Protein 1CID (pdb70)

Nearest PDB structures (foldseek):
  1cid-assembly1_A  TM=1.006E+00  e=2.104E-35  Rattus norvegicus
  7t0r-assembly1_A  TM=9.354E-01  e=3.385E-20  Homo sapiens
  7t0r-assembly2_D  TM=9.353E-01  e=7.537E-20  Homo sapiens
  7t0o-assembly1_H  TM=9.324E-01  e=8.386E-20  Homo sapiens
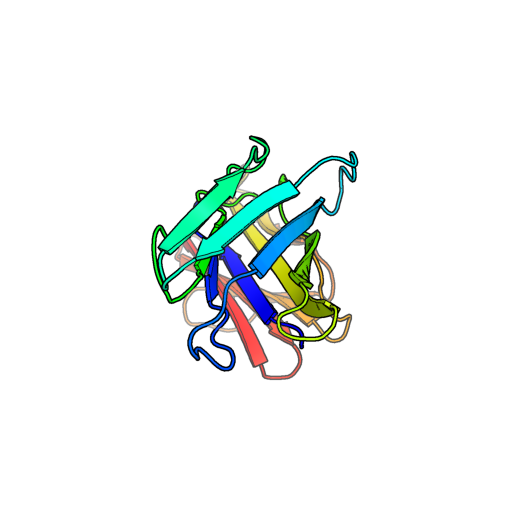  3t0e-assembly1_E  TM=9.156E-01  e=1.398E-16  Homo sapiens

CATH classification: 2.60.40.10 (+1 more: 2.60.40.10)

Secondary structure (DSSP, 8-state):
---EEEEETTS-EEEE-----SS--EEEEEEEEESS---S--EEEEEEETTEEEEES---SS--EE-SBTT-EEEE-S--GGG-EEEEEEEE-SSSEEEEEEEEEEEEEE-SSSSEEEEEEES---SSEEEEEEETTS-EEEEESSSEEEEESPPSSEEEEEEEETTEEEEEEEEE-

GO terms:
  GO:0005102 signaling receptor binding (F, IPI)
  GO:0009897 external side of plasma membrane (C, IDA)
  GO:0009986 cell surface (C, IDA)
  GO:0045471 response to ethanol (P, IEP)
  GO:0010524 positive regulation of calcium ion transport into cytosol (P, IDA)
  GO:1904313 response to methamphetamine hydrochloride (P, IEP)
  GO:1904637 cellular response to ionomycin (P, IEP)
  GO:0032355 response to estradiol (P, IEP)
  GO:0033280 response to vitamin D (P, IEP)
  GO:1990782 protein tyrosine kinase binding (F, IDA)
  GO:0019865 immunoglobulin binding (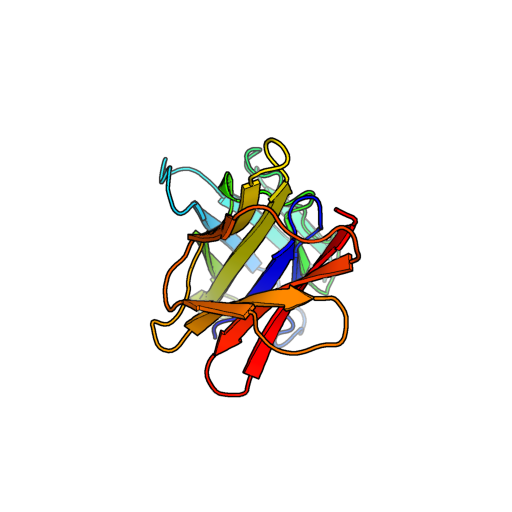F, IDA)
  GO:0042102 positive regulation of T cell proliferation (P, IMP)
  GO:0019901 protein kinase binding (F, IPI)

Organism: Rattus norvegicus (NCBI:txid10116)

InterPro domains:
  IPR000973 T-cell surface antigen CD4 [PR00692] (213-233)
  IPR000973 T-cell surface antigen CD4 [PR00692] (238-255)
  IPR000973 T-cell surface antigen CD4 [PR00692] (272-287)
  IPR000973 T-cell surface antigen CD4 [PR00692] (287-303)
  IPR000973 T-cell surface antigen CD4 [PR00692] (307-322)
  IPR000973 T-cell surface antigen CD4 [PR00692] (356-373)
  IPR003599 Immunoglobulin domain subtype [SM00409] (28-125)
  IPR003599 Immunoglobulin domain subtype [SM00409] (130-205)
  IPR003599 Immunoglobulin domain subtype [SM00409] (211-316)
  IPR007110 Immunoglobulin-like domain [PS50835] (12-121)
  IPR008424 Immunoglobulin C2-set [PF05790] (127-205)
  IPR008424 Immunoglobulin C2-set [PF05790] (316-388)
  IPR013106 Immunoglobulin V-set domain [SM00406] (38-113)
  IPR013151 Immunoglobulin-like beta-sandwich domain [PF00047] (31-122)
  IPR013783 Immunoglobulin-like fold [G3DSA:2.60.40.10] (28-125)
  IPR013783 Immunoglobulin-like fold [G3DSA:2.60.40.10] (126-201)
  IPR013783 Immunoglobulin-like fold [G3DSA:2.60.40.10] (210-315)
  IPR013783 Immunoglobulin-like fold [G3DSA:2.60.40.10] (316-386)
  IPR015274 CD4, extracellular [PF09191] (210-315)
  IPR021963 T cell CD4 receptor C-terminal region [PF12104] (401-448)

Foldseek 3Di:
DEDEFEDEAQAKTKAWDAPDDDQDKKWKKKWAQFPPPRPGDFMWIWIDGRQAIGTDDGDVVQHWDFDRGPPTMIMRGGDDLRRFEKIKIWIDPSDHTDIYIYGYKYKYWDCPDQQKTKIFIHYDDDQLKWKFKAAVPGDTPDTGSDGMDIHGRDDFHKIKMFIARDNRTPDMGIDGD

Structure (mmCIF, N/CA/C/O backbone):
data_1CID
#
_entry.id   1CID
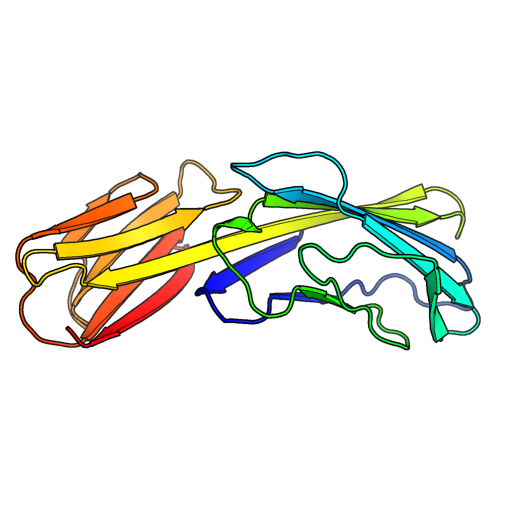#
_cell.length_a   77.800
_cell.length_b   77.800
_cell.length_c   82.500
_cell.angle_alpha   90.00
_cell.angle_beta   90.00
_cell.angle_gamma   120.00
#
_symmetry.space_group_name_H-M   'P 31 2 1'
#
loop_
_entity.id
_entity.type
_entity.pdbx_description
1 polymer 'T CELL SURFACE GLYCOPROTEIN CD4'
2 non-polymer 'SULFATE ION'
3 water water
#
loop_
_atom_site.group_PDB
_atom_site.id
_atom_site.type_symbol
_atom_site.label_atom_id
_atom_site.label_alt_id
_atom_site.label_comp_id
_atom_site.label_asym_id
_atom_site.label_entity_id
_atom_site.label_seq_id
_atom_site.pdbx_PDB_ins_code
_atom_site.Cartn_x
_atom_site.Cartn_y
_atom_site.Cartn_z
_atom_site.occupancy
_atom_site.B_iso_or_equiv
_atom_site.auth_seq_id
_atom_site.auth_comp_id
_atom_site.auth_asym_id
_atom_site.auth_atom_id
_atom_site.pdbx_PDB_model_num
ATOM 1 N N . THR A 1 1 ? -17.108 25.866 23.850 1.00 65.48 1 THR A N 1
ATOM 2 C CA . THR A 1 1 ? -16.775 27.193 23.310 1.00 66.17 1 THR A CA 1
ATOM 3 C C . THR A 1 1 ? -16.102 27.977 24.409 1.00 65.79 1 THR A C 1
ATOM 4 O O . THR A 1 1 ? -14.931 27.736 24.702 1.00 67.56 1 THR A O 1
ATOM 8 N N . SER A 1 2 ? -16.873 28.855 24.984 1.00 62.92 2 SER A N 1
ATOM 9 C CA . SER A 1 2 ? -16.420 29.817 26.019 1.00 57.70 2 SER A CA 1
ATOM 10 C C . SER A 1 2 ? -15.293 29.314 26.966 1.00 55.31 2 SER A C 1
ATOM 11 O O . SER A 1 2 ? -15.134 28.108 27.203 1.00 56.10 2 SER A O 1
ATOM 14 N N . ILE A 1 3 ? -14.564 30.330 27.479 1.00 50.37 3 ILE A N 1
ATOM 15 C CA . ILE A 1 3 ? -13.441 30.197 28.461 1.00 44.56 3 ILE A CA 1
ATOM 16 C C . ILE A 1 3 ? -13.356 31.499 29.319 1.00 41.13 3 ILE A C 1
ATOM 17 O O . ILE A 1 3 ? -13.343 32.624 28.786 1.00 42.54 3 ILE A O 1
ATOM 22 N N . THR A 1 4 ? -13.302 31.393 30.678 1.00 37.13 4 THR A N 1
ATOM 23 C CA . THR A 1 4 ? -13.252 32.648 31.479 1.00 30.50 4 THR A CA 1
ATOM 24 C C . THR A 1 4 ? -12.018 32.598 32.366 1.00 26.93 4 THR A C 1
ATOM 25 O O . THR A 1 4 ? -11.704 31.490 32.732 1.00 28.78 4 THR A O 1
ATOM 29 N N . ALA A 1 5 ? -11.442 33.758 32.477 1.00 23.38 5 ALA A N 1
ATOM 30 C CA . ALA A 1 5 ? -10.210 33.791 33.268 1.00 21.00 5 ALA A CA 1
ATOM 31 C C . ALA A 1 5 ? -10.539 34.938 34.216 1.00 20.52 5 ALA A C 1
ATOM 32 O O . ALA A 1 5 ? -11.022 35.949 33.714 1.00 21.02 5 ALA A O 1
ATOM 34 N N . TYR A 1 6 ? -10.295 34.446 35.455 1.00 21.30 6 TYR A N 1
ATOM 35 C CA . TYR A 1 6 ? -10.551 35.385 36.611 1.00 19.73 6 TYR A CA 1
ATOM 36 C C . TYR A 1 6 ? -9.255 35.870 37.251 1.00 19.93 6 TYR A C 1
ATOM 37 O O . TYR A 1 6 ? -8.507 34.966 37.698 1.00 21.66 6 TYR A O 1
ATOM 46 N N . LYS A 1 7 ? -8.964 37.165 37.253 1.00 18.00 7 LYS A N 1
ATOM 47 C CA . LYS A 1 7 ? -7.685 37.604 37.749 1.00 17.49 7 LYS A CA 1
ATOM 48 C C . LYS A 1 7 ? -7.671 38.874 38.560 1.00 19.59 7 LYS A C 1
ATOM 49 O O . LYS A 1 7 ? -8.522 39.775 38.450 1.00 22.15 7 LYS A O 1
ATOM 55 N N . SER A 1 8 ? -6.635 39.002 39.387 1.00 20.66 8 SER A N 1
ATOM 56 C CA . SER A 1 8 ? -6.480 40.185 40.231 1.00 22.84 8 SER A CA 1
ATOM 57 C C . SER A 1 8 ? -5.475 40.976 39.341 1.00 22.99 8 SER A C 1
ATOM 58 O O . SER A 1 8 ? -4.548 40.529 38.647 1.00 20.86 8 SER A O 1
ATOM 61 N N . GLU A 1 9 ? -5.819 42.230 39.536 1.00 22.46 9 GLU A N 1
ATOM 62 C CA . GLU A 1 9 ? -5.017 43.121 38.769 1.00 23.22 9 GLU A CA 1
ATOM 63 C C . GLU A 1 9 ? -3.569 42.909 38.990 1.00 24.09 9 GLU A C 1
ATOM 64 O O . GLU A 1 9 ? -3.166 42.708 40.129 1.00 27.88 9 GLU A O 1
ATOM 70 N N . GLY A 1 10 ? -2.795 43.065 37.962 1.00 25.32 10 GLY A N 1
ATOM 71 C CA . GLY A 1 10 ? -1.340 42.952 37.969 1.00 22.17 10 GLY A CA 1
ATOM 72 C C . GLY A 1 10 ? -1.049 41.489 37.678 1.00 23.58 10 GLY A C 1
ATOM 73 O O . GLY A 1 10 ? 0.155 41.132 37.529 1.00 26.40 10 GLY A O 1
ATOM 74 N N . GLU A 1 11 ? -2.018 40.605 37.562 1.00 23.88 11 GLU A N 1
ATOM 75 C CA . GLU A 1 11 ? -1.596 39.197 37.258 1.00 26.18 11 GLU A CA 1
ATOM 76 C C . GLU A 1 11 ? -1.631 38.885 35.789 1.00 26.27 11 GLU A C 1
ATOM 77 O O . GLU A 1 11 ? -2.140 39.652 34.980 1.00 29.03 11 GLU A O 1
ATOM 83 N N . SER A 1 12 ? -1.253 37.799 35.201 1.00 26.29 12 SER A N 1
ATOM 84 C CA . SER A 1 12 ? -1.253 37.328 33.851 1.00 27.29 12 SER A CA 1
ATOM 85 C C . SER A 1 12 ? -2.465 36.504 33.555 1.00 27.74 12 SER A C 1
ATOM 86 O O . SER A 1 12 ? -2.659 35.613 34.365 1.00 29.26 12 SER A O 1
ATOM 89 N N . ALA A 1 13 ? -3.265 36.580 32.540 1.00 27.96 13 ALA A N 1
ATOM 90 C CA . ALA A 1 13 ? -4.370 35.719 32.176 1.00 27.52 13 ALA A CA 1
ATOM 91 C C . ALA A 1 13 ? -3.758 34.830 31.110 1.00 28.44 13 ALA A C 1
ATOM 92 O O . ALA A 1 13 ? -3.115 35.383 30.229 1.00 29.04 13 ALA A O 1
ATOM 94 N N . GLU A 1 14 ? -3.877 33.553 31.136 1.00 32.38 14 GLU A N 1
ATOM 95 C CA . GLU A 1 14 ? -3.318 32.788 29.999 1.00 36.68 14 GLU A CA 1
ATOM 96 C C . GLU A 1 14 ? -4.417 31.843 29.517 1.00 35.90 14 GLU A C 1
ATOM 97 O O . GLU A 1 14 ? -4.806 30.983 30.360 1.00 36.94 14 GLU A O 1
ATOM 103 N N . PHE A 1 15 ? -4.827 31.978 28.280 1.00 34.88 15 PHE A N 1
ATOM 104 C CA . PHE A 1 15 ? -5.875 31.054 27.744 1.00 34.39 15 PHE A CA 1
ATOM 105 C C . PHE A 1 15 ? -5.191 29.888 27.055 1.00 35.49 15 PHE A C 1
ATOM 106 O O . PHE A 1 15 ? -4.055 30.148 26.650 1.00 37.27 15 PHE A O 1
ATOM 114 N N . SER A 1 16 ? -5.683 28.685 26.950 1.00 38.58 16 SER A N 1
ATOM 115 C CA . SER A 1 16 ? -4.903 27.625 26.223 1.00 41.86 16 SER A CA 1
ATOM 116 C C . SER A 1 16 ? -5.894 27.028 25.251 1.00 45.27 16 SER A C 1
ATOM 117 O O . SER A 1 16 ? -7.046 26.758 25.709 1.00 47.83 16 SER A O 1
ATOM 120 N N . PHE A 1 17 ? -5.601 26.848 23.976 1.00 48.09 17 PHE A N 1
ATOM 121 C CA . PHE A 1 17 ? -6.618 26.329 22.978 1.00 49.95 17 PHE A CA 1
ATOM 122 C C . PHE A 1 17 ? -5.978 25.085 22.409 1.00 54.82 17 PHE A C 1
ATOM 123 O O . PHE A 1 17 ? -4.974 25.129 21.685 1.00 55.20 17 PHE A O 1
ATOM 131 N N . PRO A 1 18 ? -6.631 24.030 22.830 1.00 59.83 18 PRO A N 1
ATOM 132 C CA . PRO A 1 18 ? -5.996 22.740 22.599 1.00 65.40 18 PRO A CA 1
ATOM 133 C C . PRO A 1 18 ? -6.444 21.725 21.610 1.00 70.32 18 PRO A C 1
ATOM 134 O O . PRO A 1 18 ? -6.033 20.542 21.707 1.00 72.38 18 PRO A O 1
ATOM 138 N N . LEU A 1 19 ? -7.202 22.237 20.700 1.00 73.82 19 LEU A N 1
ATOM 139 C CA . LEU A 1 19 ? -7.903 21.567 19.630 1.00 77.47 19 LEU A CA 1
ATOM 140 C C . LEU A 1 19 ? -7.145 20.971 18.446 1.00 80.88 19 LEU A C 1
ATOM 141 O O . LEU A 1 19 ? -6.275 21.572 17.810 1.00 81.39 19 LEU A O 1
ATOM 146 N N . ASN A 1 20 ? -7.549 19.736 18.191 1.00 84.78 20 ASN A N 1
ATOM 147 C CA . ASN A 1 20 ? -7.296 18.713 17.192 1.00 87.84 20 ASN A CA 1
ATOM 148 C C . ASN A 1 20 ? -5.966 18.784 16.450 1.00 89.29 20 ASN A C 1
ATOM 149 O O . ASN A 1 20 ? -5.927 18.595 15.210 1.00 89.29 20 ASN A O 1
ATOM 154 N N . LEU A 1 21 ? -4.921 19.038 17.233 1.00 90.70 21 LEU A N 1
ATOM 155 C CA . LEU A 1 21 ? -3.560 19.282 16.699 1.00 92.51 21 LEU A CA 1
ATOM 156 C C . LEU A 1 21 ? -2.944 18.197 15.786 1.00 93.10 21 LEU A C 1
ATOM 157 O O . LEU A 1 21 ? -2.073 17.399 16.205 1.00 93.46 21 LEU A O 1
ATOM 162 N N . GLY A 1 22 ? -3.366 18.265 14.509 1.00 92.99 22 GLY A N 1
ATOM 163 C CA . GLY A 1 22 ? -2.913 17.348 13.439 1.00 91.51 22 GLY A CA 1
ATOM 164 C C . GLY A 1 22 ? -1.731 18.060 12.775 1.00 91.28 22 GLY A C 1
ATOM 165 O O . GLY A 1 22 ? -0.945 18.743 13.485 1.00 90.28 22 GLY A O 1
ATOM 166 N N . GLU A 1 23 ? -1.721 17.879 11.460 1.00 91.46 23 GLU A N 1
ATOM 167 C CA . GLU A 1 23 ? -0.564 18.579 10.815 1.00 93.25 23 GLU A CA 1
ATOM 168 C C . GLU A 1 23 ? -0.852 19.998 10.371 1.00 93.16 23 GLU A C 1
ATOM 169 O O . GLU A 1 23 ? -0.013 20.676 9.708 1.00 93.70 23 GLU A O 1
ATOM 175 N N . GLU A 1 24 ? -1.978 20.582 10.764 1.00 92.42 24 GLU A N 1
ATOM 176 C CA . GLU A 1 24 ? -2.476 21.943 10.482 1.00 90.21 24 GLU A CA 1
ATOM 177 C C . GLU A 1 24 ? -1.654 23.253 10.683 1.00 86.66 24 GLU A C 1
ATOM 178 O O . GLU A 1 24 ? -0.877 23.687 11.558 1.00 86.07 24 GLU A O 1
ATOM 184 N N . SER A 1 25 ? -1.908 24.051 9.651 1.00 81.92 25 SER A N 1
ATOM 185 C CA . SER A 1 25 ? -1.646 25.355 9.067 1.00 75.19 25 SER A CA 1
ATOM 186 C C . SER A 1 25 ? -3.039 26.069 9.107 1.00 70.64 25 SER A C 1
ATOM 187 O O . SER A 1 25 ? -4.181 25.615 8.805 1.00 70.37 25 SER A O 1
ATOM 190 N N . LEU A 1 26 ? -2.861 27.264 9.636 1.00 65.21 26 LEU A N 1
ATOM 191 C CA . LEU A 1 26 ? -3.992 28.154 9.844 1.00 59.64 26 LEU A CA 1
ATOM 192 C C . LEU A 1 26 ? -3.362 29.536 9.779 1.00 56.08 26 LEU A C 1
ATOM 193 O O . LEU A 1 26 ? -2.143 29.754 9.797 1.00 58.11 26 LEU A O 1
ATOM 198 N N . GLN A 1 27 ? -4.258 30.430 9.703 1.00 50.36 27 GLN A N 1
ATOM 199 C CA . GLN A 1 27 ? -4.277 31.884 9.723 1.00 46.24 27 GLN A CA 1
ATOM 200 C C . GLN A 1 27 ? -5.247 31.927 10.948 1.00 43.46 27 GLN A C 1
ATOM 201 O O . GLN A 1 27 ? -6.101 31.020 11.053 1.00 45.18 27 GLN A O 1
ATOM 207 N N . GLY A 1 28 ? -5.088 32.830 11.849 1.00 38.58 28 GLY A N 1
ATOM 208 C CA . GLY A 1 28 ? -5.924 32.894 13.050 1.00 36.12 28 GLY A CA 1
ATOM 209 C C . GLY A 1 28 ? -5.926 34.387 13.292 1.00 35.32 28 GLY A C 1
ATOM 210 O O . GLY A 1 28 ? -4.985 35.043 12.854 1.00 35.79 28 GLY A O 1
ATOM 211 N N . GLU A 1 29 ? -6.931 34.846 13.952 1.00 35.44 29 GLU A N 1
ATOM 212 C CA . GLU A 1 29 ? -7.096 36.304 14.202 1.00 35.53 29 GLU A CA 1
ATOM 213 C C . GLU A 1 29 ? -7.748 36.304 15.560 1.00 37.05 29 GLU A C 1
ATOM 214 O O . GLU A 1 29 ? -8.532 35.345 15.788 1.00 37.62 29 GLU A O 1
ATOM 220 N N . LEU A 1 30 ? -7.531 37.197 16.484 1.00 36.75 30 LEU A N 1
ATOM 221 C CA . LEU A 1 30 ? -8.152 37.365 17.774 1.00 35.67 30 LEU A CA 1
ATOM 222 C C . LEU A 1 30 ? -8.431 38.865 17.871 1.00 36.55 30 LEU A C 1
ATOM 223 O O . LEU A 1 30 ? -7.518 39.687 17.737 1.00 37.82 30 LEU A O 1
ATOM 228 N N . ARG A 1 31 ? -9.633 39.251 18.154 1.00 39.29 31 ARG A N 1
ATOM 229 C CA . ARG A 1 31 ? -10.060 40.666 18.307 1.00 42.86 31 ARG A CA 1
ATOM 230 C C . ARG A 1 31 ? -10.723 40.748 19.680 1.00 41.52 31 ARG A C 1
ATOM 231 O O . ARG A 1 31 ? -11.445 39.788 20.026 1.00 40.73 31 ARG A O 1
ATOM 239 N N . TRP A 1 32 ? -10.497 41.791 20.423 1.00 41.62 32 TRP A N 1
ATOM 240 C CA . TRP A 1 32 ? -10.962 42.071 21.779 1.00 42.56 32 TRP A CA 1
ATOM 241 C C . TRP A 1 32 ? -11.862 43.275 22.041 1.00 45.09 32 TRP A C 1
ATOM 242 O O . TRP A 1 32 ? -11.707 44.385 21.488 1.00 44.93 32 TRP A O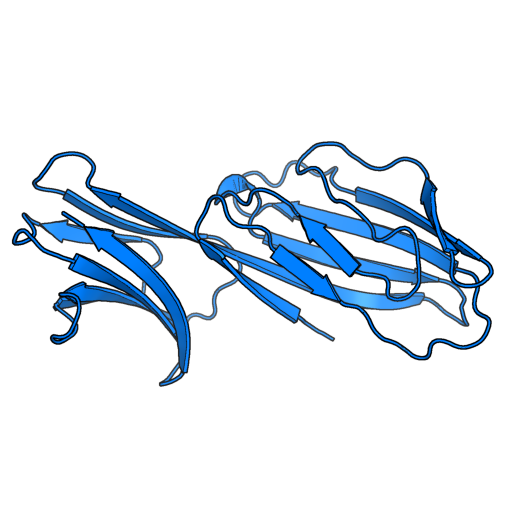 1
ATOM 253 N N . LYS A 1 33 ? -12.858 43.120 22.959 1.00 48.19 33 LYS A N 1
ATOM 254 C CA . LYS A 1 33 ? -13.647 44.349 23.223 1.00 51.28 33 LYS A CA 1
ATOM 255 C C . LYS A 1 33 ? -13.418 44.591 24.714 1.00 52.02 33 LYS A C 1
ATOM 256 O O . LYS A 1 33 ? -13.864 43.766 25.484 1.00 50.89 33 LYS A O 1
ATOM 262 N N . ALA A 1 34 ? -12.724 45.653 25.006 1.00 54.12 34 ALA A N 1
ATOM 263 C CA . ALA A 1 34 ? -12.490 45.953 26.429 1.00 56.60 34 ALA A CA 1
ATOM 264 C C . ALA A 1 34 ? -13.755 46.589 26.975 1.00 59.12 34 ALA A C 1
ATOM 265 O O . ALA A 1 34 ? -14.227 47.626 26.479 1.00 60.26 34 ALA A O 1
ATOM 267 N N . GLU A 1 35 ? -14.367 46.042 28.010 1.00 63.02 35 GLU A N 1
ATOM 268 C CA . GLU A 1 35 ? -15.568 46.506 28.692 1.00 65.27 35 GLU A CA 1
ATOM 269 C C . GLU A 1 35 ? -15.776 48.019 28.818 1.00 66.49 35 GLU A C 1
ATOM 270 O O . GLU A 1 35 ? -16.788 48.391 28.128 1.00 66.10 35 GLU A O 1
ATOM 276 N N . LYS A 1 36 ? -15.061 48.881 29.570 1.00 68.00 36 LYS A N 1
ATOM 277 C CA . LYS A 1 36 ? -15.718 50.210 29.491 1.00 70.77 36 LYS A CA 1
ATOM 278 C C . LYS A 1 36 ? -15.232 51.020 28.316 1.00 73.51 36 LYS A C 1
ATOM 279 O O . LYS A 1 36 ? -16.152 51.793 27.905 1.00 74.96 36 LYS A O 1
ATOM 285 N N . ALA A 1 37 ? -13.979 50.846 27.915 1.00 75.46 37 ALA A N 1
ATOM 286 C CA . ALA A 1 37 ? -13.645 51.772 26.751 1.00 78.11 37 ALA A CA 1
ATOM 287 C C . ALA A 1 37 ? -13.525 50.865 25.529 1.00 79.29 37 ALA A C 1
ATOM 288 O O . ALA A 1 37 ? -12.446 50.332 25.240 1.00 79.66 37 ALA A O 1
ATOM 290 N N . PRO A 1 38 ? -14.664 50.734 24.865 1.00 80.81 38 PRO A N 1
ATOM 291 C CA . PRO A 1 38 ? -14.770 49.781 23.744 1.00 82.93 38 PRO A CA 1
ATOM 292 C C . PRO A 1 38 ? -14.298 50.218 22.368 1.00 85.98 38 PRO A C 1
ATOM 293 O O . PRO A 1 38 ? -14.812 49.856 21.262 1.00 87.04 38 PRO A O 1
ATOM 297 N N . SER A 1 39 ? -13.203 50.986 22.465 1.00 87.30 39 SER A N 1
ATOM 298 C CA . SER A 1 39 ? -12.413 51.609 21.368 1.00 87.22 39 SER A CA 1
ATOM 299 C C . SER A 1 39 ? -11.891 50.499 20.443 1.00 86.51 39 SER A C 1
ATOM 300 O O . SER A 1 39 ? -10.804 49.924 20.692 1.00 84.17 39 SER A O 1
ATOM 303 N N . SER A 1 40 ? -12.723 50.136 19.420 1.00 86.41 40 SER A N 1
ATOM 304 C CA . SER A 1 40 ? -12.430 49.027 18.491 1.00 85.04 40 SER A CA 1
ATOM 305 C C . SER A 1 40 ? -11.200 49.372 17.579 1.00 82.18 40 SER A C 1
ATOM 306 O O . SER A 1 40 ? -10.994 50.284 16.779 1.00 81.37 40 SER A O 1
ATOM 309 N N . GLN A 1 41 ? -10.405 48.350 17.922 1.00 78.15 41 GLN A N 1
ATOM 310 C CA . GLN A 1 41 ? -9.126 47.938 17.423 1.00 73.36 41 GLN A CA 1
ATOM 311 C C . GLN A 1 41 ? -8.282 47.124 18.418 1.00 68.32 41 GLN A C 1
ATOM 312 O O . GLN A 1 41 ? -7.341 47.783 18.943 1.00 67.83 41 GLN A O 1
ATOM 318 N N . SER A 1 42 ? -8.530 45.823 18.626 1.00 60.72 42 SER A N 1
ATOM 319 C CA . SER A 1 42 ? -7.552 45.072 19.462 1.00 53.13 42 SER A CA 1
ATOM 320 C C . SER A 1 42 ? -7.375 43.818 18.620 1.00 47.64 42 SER A C 1
ATOM 321 O O . SER A 1 42 ? -8.468 43.411 18.196 1.00 46.60 42 SER A O 1
ATOM 324 N N . TRP A 1 43 ? -6.202 43.331 18.359 1.00 41.01 43 TRP A N 1
ATOM 325 C CA . TRP A 1 43 ? -6.255 42.141 17.532 1.00 36.98 43 TRP A CA 1
ATOM 326 C C . TRP A 1 43 ? -4.824 41.683 17.469 1.00 33.68 43 TRP A C 1
ATOM 327 O O . TRP A 1 43 ? -3.921 42.413 17.769 1.00 31.52 43 TRP A O 1
ATOM 338 N N . ILE A 1 44 ? -4.748 40.515 16.967 1.00 31.64 44 ILE A N 1
ATOM 339 C CA . ILE A 1 44 ? -3.440 39.907 16.788 1.00 31.65 44 ILE A CA 1
ATOM 340 C C . ILE A 1 44 ? -3.685 39.006 15.579 1.00 32.96 44 ILE A C 1
ATOM 341 O O . ILE A 1 44 ? -4.740 38.358 15.663 1.00 33.92 44 ILE A O 1
ATOM 346 N N . THR A 1 45 ? -2.802 39.026 14.570 1.00 33.11 45 THR A N 1
ATOM 347 C CA . THR A 1 45 ? -2.980 38.078 13.442 1.00 32.49 45 THR A CA 1
ATOM 348 C C . THR A 1 45 ? -1.873 37.038 13.592 1.00 31.20 45 THR A C 1
ATOM 349 O O . THR A 1 45 ? -0.776 37.530 13.929 1.00 31.74 45 THR A O 1
ATOM 353 N N . PHE A 1 46 ? -2.070 35.761 13.383 1.00 29.19 46 PHE A N 1
ATOM 354 C CA . PHE A 1 46 ? -0.980 34.792 13.578 1.00 29.44 46 PHE A CA 1
ATOM 355 C C . PHE A 1 46 ? -1.207 33.702 12.556 1.00 32.67 46 PHE A C 1
ATOM 356 O O . PHE A 1 46 ? -2.315 33.743 12.043 1.00 31.95 46 PHE A O 1
ATOM 364 N N . SER A 1 47 ? -0.189 32.896 12.407 1.00 37.63 47 SER A N 1
ATOM 365 C CA . SER A 1 47 ?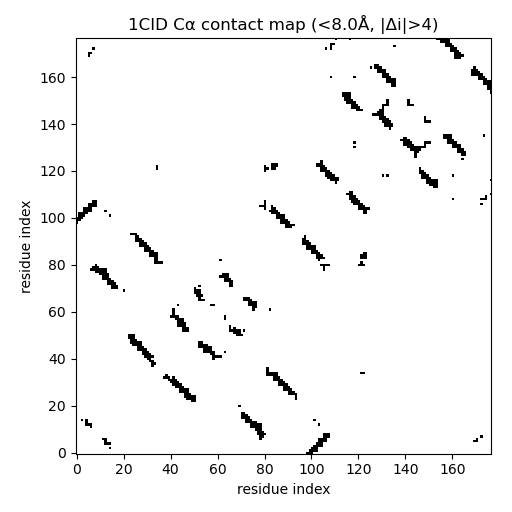 -0.224 31.808 11.391 1.00 41.64 47 SER A CA 1
ATOM 366 C C . SER A 1 47 ? 0.405 30.553 12.006 1.00 42.42 47 SER A C 1
ATOM 367 O O . SER A 1 47 ? 1.297 30.580 12.886 1.00 41.33 47 SER A O 1
ATOM 370 N N . LEU A 1 48 ? -0.122 29.448 11.486 1.00 42.01 48 LEU A N 1
ATOM 371 C CA . LEU A 1 48 ? 0.377 28.194 12.016 1.00 42.39 48 LEU A CA 1
ATOM 372 C C . LEU A 1 48 ? 0.855 27.345 10.864 1.00 44.41 48 LEU A C 1
ATOM 373 O O . LEU A 1 48 ? 0.044 27.163 9.942 1.00 44.01 48 LEU A O 1
ATOM 378 N N . LYS A 1 49 ? 2.060 26.885 11.021 1.00 46.48 49 LYS A N 1
ATOM 379 C CA . LYS A 1 49 ? 2.706 26.023 10.044 1.00 50.33 49 LYS A CA 1
ATOM 380 C C . LYS A 1 49 ? 3.603 25.045 10.770 1.00 52.64 49 LYS A C 1
ATOM 381 O O . LYS A 1 49 ? 4.516 25.509 11.482 1.00 50.54 49 LYS A O 1
ATOM 387 N N . ASN A 1 50 ? 3.335 23.760 10.598 1.00 56.35 50 ASN A N 1
ATOM 388 C CA . ASN A 1 50 ? 4.229 22.797 11.322 1.00 60.57 50 ASN A CA 1
ATOM 389 C C . ASN A 1 50 ? 4.314 23.060 12.813 1.00 59.93 50 ASN A C 1
ATOM 390 O O . ASN A 1 50 ? 5.371 23.056 13.484 1.00 60.02 50 ASN A O 1
ATOM 395 N N . GLN A 1 51 ? 3.209 23.250 13.526 1.00 59.86 51 GLN A N 1
ATOM 396 C CA . GLN A 1 51 ? 3.353 23.472 14.995 1.00 59.45 51 GLN A CA 1
ATOM 397 C C . GLN A 1 51 ? 4.152 24.737 15.370 1.00 56.03 51 GLN A C 1
ATOM 398 O O . GLN A 1 51 ? 4.553 24.787 16.574 1.00 56.34 51 GLN A O 1
ATOM 404 N N . LYS A 1 52 ? 4.419 25.652 14.449 1.00 51.61 52 LYS A N 1
ATOM 405 C CA . LYS A 1 52 ? 5.146 26.806 14.965 1.00 48.87 52 LYS A CA 1
ATOM 406 C C . LYS A 1 52 ? 4.103 27.898 14.724 1.00 47.08 52 LYS A C 1
ATOM 407 O O . LYS A 1 52 ? 3.576 28.060 13.628 1.00 48.30 52 LYS A O 1
ATOM 413 N N . VAL A 1 53 ? 3.800 28.553 15.823 1.00 45.04 53 VAL A N 1
ATOM 414 C CA . VAL A 1 53 ? 2.850 29.675 15.731 1.00 43.11 53 VAL A CA 1
ATOM 415 C C . VAL A 1 53 ? 3.733 30.846 15.302 1.00 44.19 53 VAL A C 1
ATOM 416 O O . VAL A 1 53 ? 4.936 30.835 15.575 1.00 44.64 53 VAL A O 1
ATOM 420 N N . SER A 1 54 ? 3.096 31.823 14.714 1.00 46.39 54 SER A N 1
ATOM 421 C CA . SER A 1 54 ? 3.720 33.089 14.273 1.00 47.63 54 SER A CA 1
ATOM 422 C C . SER A 1 54 ? 2.609 34.167 14.216 1.00 47.36 54 SER A C 1
ATOM 423 O O . SER A 1 54 ? 1.408 33.897 13.987 1.00 48.92 54 SER A O 1
ATOM 426 N N . VAL A 1 55 ? 3.144 35.328 14.467 1.00 45.31 55 VAL A N 1
ATOM 427 C CA . VAL A 1 55 ? 2.320 36.516 14.558 1.00 44.07 55 VAL A CA 1
ATOM 428 C C . VAL A 1 55 ? 2.683 37.378 13.372 1.00 46.04 55 VAL A C 1
ATOM 429 O O . VAL A 1 55 ? 3.829 37.686 13.097 1.00 48.69 55 VAL A O 1
ATOM 433 N N . GLN A 1 56 ? 1.606 37.736 12.780 1.00 47.02 56 GLN A N 1
ATOM 434 C CA . GLN A 1 56 ? 1.543 38.675 11.632 1.00 48.86 56 GLN A CA 1
ATOM 435 C C . GLN A 1 56 ? 0.896 39.821 12.408 1.00 50.69 56 GLN A C 1
ATOM 436 O O . GLN A 1 56 ? -0.074 39.650 13.220 1.00 50.89 56 GLN A O 1
ATOM 442 N N . LYS A 1 57 ? 1.513 40.929 12.184 1.00 51.72 57 LYS A N 1
ATOM 443 C CA . LYS A 1 57 ? 1.102 42.122 12.918 1.00 54.67 57 LYS A CA 1
ATOM 444 C C . LYS A 1 57 ? -0.188 42.248 13.715 1.00 53.80 57 LYS A C 1
ATOM 445 O O . LYS A 1 57 ? -1.348 42.559 13.435 1.00 54.53 57 LYS A O 1
ATOM 451 N N . SER A 1 58 ? 0.164 42.160 14.978 1.00 53.83 58 SER A N 1
ATOM 452 C CA . SER A 1 58 ? -0.573 42.277 16.214 1.00 55.50 58 SER A CA 1
ATOM 453 C C . SER A 1 58 ? -0.846 43.715 16.591 1.00 54.49 58 SER A C 1
ATOM 454 O O . SER A 1 58 ? -0.572 44.580 15.755 1.00 54.61 58 SER A O 1
ATOM 457 N N . THR A 1 59 ? -1.400 43.860 17.766 1.00 54.95 59 THR A N 1
ATOM 458 C CA . THR A 1 59 ? -1.672 45.198 18.289 1.00 55.85 59 THR A CA 1
ATOM 459 C C . THR A 1 59 ? -0.779 45.178 19.546 1.00 54.13 59 THR A C 1
ATOM 460 O O . THR A 1 59 ? -0.212 44.101 19.821 1.00 54.75 59 THR A O 1
ATOM 464 N N . SER A 1 60 ? -0.807 46.375 20.089 1.00 53.19 60 SER A N 1
ATOM 465 C CA . SER A 1 60 ? -0.027 46.726 21.287 1.00 53.72 60 SER A CA 1
ATOM 466 C C . SER A 1 60 ? -0.849 47.160 22.526 1.00 51.24 60 SER A C 1
ATOM 467 O O . SER A 1 60 ? -0.188 47.574 23.543 1.00 51.64 60 SER A O 1
ATOM 470 N N . ASN A 1 61 ? -2.202 47.099 22.509 1.00 46.85 61 ASN A N 1
ATOM 471 C CA . ASN A 1 61 ? -2.910 47.557 23.719 1.00 42.52 61 ASN A CA 1
ATOM 472 C C . ASN A 1 61 ? -4.179 46.830 23.987 1.00 41.94 61 ASN A C 1
ATOM 473 O O . ASN A 1 61 ? -5.016 47.370 23.300 1.00 40.34 61 ASN A O 1
ATOM 478 N N . PRO A 1 62 ? -4.170 45.888 24.936 1.00 41.27 62 PRO A N 1
ATOM 479 C CA . PRO A 1 62 ? -3.158 45.268 25.780 1.00 39.25 62 PRO A CA 1
ATOM 480 C C . PRO A 1 62 ? -2.038 44.503 25.083 1.00 38.75 62 PRO A C 1
ATOM 481 O O . PRO A 1 62 ? -2.400 44.107 23.951 1.00 42.00 62 PRO A O 1
ATOM 485 N N . LYS A 1 63 ? -0.854 44.191 25.552 1.00 36.91 63 LYS A N 1
ATOM 486 C CA . LYS A 1 63 ? 0.098 43.423 24.711 1.00 37.02 63 LYS A CA 1
ATOM 487 C C . LYS A 1 63 ? -0.135 41.920 24.804 1.00 35.40 63 LYS A C 1
ATOM 488 O O . LYS A 1 63 ? 0.409 41.210 25.661 1.00 35.31 63 LYS A O 1
ATOM 494 N N . PHE A 1 64 ? -0.938 41.384 23.906 1.00 33.62 64 PHE A N 1
ATOM 495 C CA . PHE A 1 64 ? -1.294 39.959 23.765 1.00 32.12 64 PHE A CA 1
ATOM 496 C C . PHE A 1 64 ? 0.040 39.298 23.504 1.00 33.41 64 PHE A C 1
ATOM 497 O O . PHE A 1 64 ? 0.906 39.960 22.940 1.00 35.46 64 PHE A O 1
ATOM 505 N N . GLN A 1 65 ? 0.335 38.108 23.902 1.00 34.98 65 GLN A N 1
ATOM 506 C CA . GLN A 1 65 ? 1.584 37.433 23.656 1.00 36.38 65 GLN A CA 1
ATOM 507 C C . GLN A 1 65 ? 1.144 36.046 23.170 1.00 36.57 65 GLN A C 1
ATOM 508 O O . GLN A 1 65 ? 0.304 35.560 23.953 1.00 39.25 65 GLN A O 1
ATOM 514 N N . LEU A 1 66 ? 1.728 35.581 22.112 1.00 35.23 66 LEU A N 1
ATOM 515 C CA . LEU A 1 66 ? 1.296 34.258 21.645 1.00 35.96 66 LEU A CA 1
ATOM 516 C C . LEU A 1 66 ? 2.473 33.327 21.925 1.00 37.74 66 LEU A C 1
ATOM 517 O O . LEU A 1 66 ? 3.594 33.761 21.860 1.00 39.60 66 LEU A O 1
ATOM 522 N N . SER A 1 67 ? 2.232 32.087 22.141 1.00 41.65 67 SER A N 1
ATOM 523 C CA . SER A 1 67 ? 3.177 30.988 22.341 1.00 45.93 67 SER A CA 1
ATOM 524 C C . SER A 1 67 ? 3.926 30.713 21.042 1.00 47.71 67 SER A C 1
ATOM 525 O O . SER A 1 67 ? 3.114 30.381 20.111 1.00 51.29 67 SER A O 1
ATOM 528 N N . GLU A 1 68 ? 5.238 30.733 20.874 1.00 48.74 68 GLU A N 1
ATOM 529 C CA . GLU A 1 68 ? 5.924 30.435 19.595 1.00 49.38 68 GLU A CA 1
ATOM 530 C C . GLU A 1 68 ? 5.684 28.958 19.198 1.00 49.35 68 GLU A C 1
ATOM 531 O O . GLU A 1 68 ? 6.078 28.674 18.034 1.00 50.64 68 GLU A O 1
ATOM 537 N N . THR A 1 69 ? 5.016 27.992 19.827 1.00 48.61 69 THR A N 1
ATOM 538 C CA . THR A 1 69 ? 4.656 26.660 19.373 1.00 50.23 69 THR A CA 1
ATOM 539 C C . THR A 1 69 ? 3.368 26.096 20.006 1.00 50.97 69 THR A C 1
ATOM 540 O O . THR A 1 69 ? 2.858 26.647 20.989 1.00 51.83 69 THR A O 1
ATOM 544 N N . LEU A 1 70 ? 2.863 24.970 19.490 1.00 52.08 70 LEU A N 1
ATOM 545 C CA . LEU A 1 70 ? 1.673 24.130 19.978 1.00 52.69 70 LEU A CA 1
ATOM 546 C C . LEU A 1 70 ? 2.050 23.743 21.369 1.00 53.79 70 LEU A C 1
ATOM 547 O O . LEU A 1 70 ? 3.132 23.232 21.257 1.00 57.64 70 LEU A O 1
ATOM 552 N N . PRO A 1 71 ? 1.364 24.366 22.278 1.00 53.25 71 PRO A N 1
ATOM 553 C CA . PRO A 1 71 ? -0.008 24.618 22.073 1.00 51.42 71 PRO A CA 1
ATOM 554 C C . PRO A 1 71 ? -0.915 25.731 21.812 1.00 49.02 71 PRO A C 1
ATOM 555 O O . PRO A 1 71 ? -2.133 25.412 21.690 1.00 50.70 71 PRO A O 1
ATOM 559 N N . LEU A 1 72 ? -0.402 26.866 21.491 1.00 46.11 72 LEU A N 1
ATOM 560 C CA . LEU A 1 72 ? -1.313 27.935 21.146 1.00 42.19 72 LEU A CA 1
ATOM 561 C C . LEU A 1 72 ? -1.888 28.347 22.529 1.00 41.37 72 LEU A C 1
ATOM 562 O O . LEU A 1 72 ? -2.955 27.855 22.960 1.00 42.46 72 LEU A O 1
ATOM 567 N N . THR A 1 73 ? -1.115 29.239 23.094 1.00 36.98 73 THR A N 1
ATOM 568 C CA . THR A 1 73 ? -1.653 29.779 24.336 1.00 35.34 73 THR A CA 1
ATOM 569 C C . THR A 1 73 ? -1.528 31.259 24.025 1.00 34.53 73 THR A C 1
ATOM 570 O O . THR A 1 73 ? -0.545 31.634 23.383 1.00 33.41 73 THR A O 1
ATOM 574 N N . LEU A 1 74 ? -2.512 32.019 24.407 1.00 34.54 74 LEU A N 1
ATOM 575 C CA . LEU A 1 74 ? -2.514 33.470 24.207 1.00 34.98 74 LEU A CA 1
ATOM 576 C C . LEU A 1 74 ? -2.393 33.941 25.639 1.00 34.28 74 LEU A C 1
ATOM 577 O O . LEU A 1 74 ? -2.988 33.397 26.552 1.00 34.99 74 LEU A O 1
ATOM 582 N N . GLN A 1 75 ? -1.622 34.952 25.896 1.00 35.13 75 GLN A N 1
ATOM 583 C CA . GLN A 1 75 ? -1.472 35.313 27.360 1.00 35.25 75 GLN A CA 1
ATOM 584 C C . GLN A 1 75 ? -1.665 36.769 27.488 1.00 33.28 75 GLN A C 1
ATOM 585 O O . GLN A 1 75 ? -0.810 37.285 26.765 1.00 34.23 75 GLN A O 1
ATOM 591 N N . ILE A 1 76 ? -2.584 37.412 28.145 1.00 32.02 76 ILE A N 1
ATOM 592 C CA . ILE A 1 76 ? -2.611 38.917 28.248 1.00 31.22 76 ILE A CA 1
ATOM 593 C C . ILE A 1 76 ? -1.721 39.084 29.462 1.00 34.75 76 ILE A C 1
ATOM 594 O O . ILE A 1 76 ? -1.988 38.354 30.419 1.00 38.31 76 ILE A O 1
ATOM 599 N N . PRO A 1 77 ? -0.645 39.867 29.504 1.00 36.31 77 PRO A N 1
ATOM 600 C CA . PRO A 1 77 ? 0.313 39.792 30.614 1.00 36.42 77 PRO A CA 1
ATOM 601 C C . PRO A 1 77 ? 0.434 40.550 31.914 1.00 37.01 77 PRO A C 1
ATOM 602 O O . PRO A 1 77 ? 1.284 40.155 32.811 1.00 38.50 77 PRO A O 1
ATOM 606 N N . GLN A 1 78 ? -0.359 41.590 32.087 1.00 33.90 78 GLN A N 1
ATOM 607 C CA . GLN A 1 78 ? -0.198 42.327 33.395 1.00 32.63 78 GLN A CA 1
ATOM 608 C C . GLN A 1 78 ? -1.526 43.036 33.284 1.00 31.24 78 GLN A C 1
ATOM 609 O O . GLN A 1 78 ? -1.565 44.133 32.820 1.00 33.49 78 GLN A O 1
ATOM 615 N N . VAL A 1 79 ? -2.508 42.199 33.646 1.00 28.28 79 VAL A N 1
ATOM 616 C CA . VAL A 1 79 ? -3.928 42.515 33.677 1.00 24.11 79 VAL A CA 1
ATOM 617 C C . VAL A 1 79 ? -4.320 43.796 34.353 1.00 23.43 79 VAL A C 1
ATOM 618 O O . VAL A 1 79 ? -3.608 44.346 35.195 1.00 21.59 79 VAL A O 1
ATOM 622 N N . SER A 1 80 ? -5.471 44.305 33.899 1.00 24.53 80 SER A N 1
ATOM 623 C CA . SER A 1 80 ? -5.943 45.609 34.509 1.00 26.49 80 SER A CA 1
ATOM 624 C C . SER A 1 80 ? -7.440 45.684 34.287 1.00 28.06 80 SER A C 1
ATOM 625 O O . SER A 1 80 ? -7.919 45.029 33.390 1.00 28.13 80 SER A O 1
ATOM 628 N N . LEU A 1 81 ? -8.261 46.294 35.115 1.00 31.02 81 LEU A N 1
ATOM 629 C CA . LEU A 1 81 ? -9.696 46.395 35.022 1.00 32.84 81 LEU A CA 1
ATOM 630 C C . LEU A 1 81 ? -10.056 46.984 33.652 1.00 36.01 81 LEU A C 1
ATOM 631 O O . LEU A 1 81 ? -11.178 46.726 33.168 1.00 39.40 81 LEU A O 1
ATOM 636 N N . GLN A 1 82 ? -9.083 47.711 33.165 1.00 38.02 82 GLN A N 1
ATOM 637 C CA . GLN A 1 82 ? -9.319 48.366 31.855 1.00 39.35 82 GLN A CA 1
ATOM 638 C C . GLN A 1 82 ? -9.259 47.391 30.692 1.00 38.52 82 GLN A C 1
ATOM 639 O O . GLN A 1 82 ? -9.849 47.860 29.695 1.00 41.05 82 GLN A O 1
ATOM 645 N N . PHE A 1 83 ? -8.672 46.223 30.774 1.00 35.46 83 PHE A N 1
ATOM 646 C CA . PHE A 1 83 ? -8.628 45.274 29.675 1.00 33.33 83 PHE A CA 1
ATOM 647 C C . PHE A 1 83 ? -9.703 44.192 29.848 1.00 32.62 83 PHE A C 1
ATOM 648 O O . PHE A 1 83 ? -9.740 43.293 28.987 1.00 34.67 83 PHE A O 1
ATOM 656 N N . ALA A 1 84 ? -10.503 44.210 30.860 1.00 30.28 84 ALA A N 1
ATOM 657 C CA . ALA A 1 84 ? -11.474 43.130 31.002 1.00 29.37 84 ALA A CA 1
ATOM 658 C C . ALA A 1 84 ? -12.577 43.414 29.986 1.00 29.08 84 ALA A C 1
ATOM 659 O O . ALA A 1 84 ? -12.862 44.610 29.914 1.00 30.99 84 ALA A O 1
ATOM 661 N N . GLY A 1 85 ? -13.100 42.393 29.421 1.00 27.49 85 GLY A N 1
ATOM 662 C CA . GLY A 1 85 ? -14.163 42.359 28.427 1.00 26.45 85 GLY A CA 1
ATOM 663 C C . GLY A 1 85 ? -14.005 40.940 27.818 1.00 27.04 85 GLY A C 1
ATOM 664 O O . GLY A 1 85 ? -13.553 40.086 28.587 1.00 24.63 85 GLY A O 1
ATOM 665 N N . SER A 1 86 ? -14.307 40.694 26.558 1.00 29.24 86 SER A N 1
ATOM 666 C CA . SER A 1 86 ? -14.067 39.373 25.942 1.00 32.78 86 SER A CA 1
ATOM 667 C C . SER A 1 86 ? -13.832 39.514 24.428 1.00 31.84 86 SER A C 1
ATOM 668 O O . SER A 1 86 ? -13.946 40.664 23.953 1.00 32.42 86 SER A O 1
ATOM 671 N N . GLY A 1 87 ? -13.486 38.416 23.810 1.00 31.88 87 GLY A N 1
ATOM 672 C CA . GLY A 1 87 ? -13.175 38.487 22.382 1.00 32.61 87 GLY A CA 1
ATOM 673 C C . GLY A 1 87 ? -13.258 37.151 21.730 1.00 33.73 87 GLY A C 1
ATOM 674 O O . GLY A 1 87 ? -13.350 36.230 22.541 1.00 36.23 87 GLY A O 1
ATOM 675 N N . ASN A 1 88 ? -13.213 37.059 20.424 1.00 35.13 88 ASN A N 1
ATOM 676 C CA . ASN A 1 88 ? -13.348 35.678 19.841 1.00 34.96 88 ASN A CA 1
ATOM 677 C C . ASN A 1 88 ? -12.047 35.314 19.166 1.00 32.69 88 ASN A C 1
ATOM 678 O O . ASN A 1 88 ? -11.343 36.150 18.642 1.00 32.98 88 ASN A O 1
ATOM 683 N N . LEU A 1 89 ? -11.614 34.112 19.140 1.00 30.60 89 LEU A N 1
ATOM 684 C CA . LEU A 1 89 ? -10.407 33.639 18.521 1.00 32.40 89 LEU A CA 1
ATOM 685 C C . LEU A 1 89 ? -10.959 32.730 17.411 1.00 37.32 89 LEU A C 1
ATOM 686 O O . LEU A 1 89 ? -11.393 31.594 17.669 1.00 38.32 89 LEU A O 1
ATOM 691 N N . THR A 1 90 ? -10.894 33.297 16.207 1.00 42.00 90 THR A N 1
ATOM 692 C CA . THR A 1 90 ? -11.339 32.726 14.903 1.00 42.53 90 THR A CA 1
ATOM 693 C C . THR A 1 90 ? -10.182 31.944 14.347 1.00 43.90 90 THR A C 1
ATOM 694 O O . THR A 1 90 ? -9.025 32.409 14.344 1.00 44.71 90 THR A O 1
ATOM 698 N N . LEU A 1 91 ? -10.449 30.753 13.969 1.00 46.16 91 LEU A N 1
ATOM 699 C CA . LEU A 1 91 ? -9.366 29.906 13.386 1.00 48.90 91 LEU A CA 1
ATOM 700 C C . LEU A 1 91 ? -9.907 29.572 11.967 1.00 51.83 91 LEU A C 1
ATOM 701 O O . LEU A 1 91 ? -11.134 29.371 11.655 1.00 51.74 91 LEU A O 1
ATOM 706 N N . THR A 1 92 ? -8.912 29.510 11.072 1.00 53.57 92 THR A N 1
ATOM 707 C CA . THR A 1 92 ? -9.274 29.252 9.679 1.00 54.53 92 THR A CA 1
ATOM 708 C C . THR A 1 92 ? -8.561 28.130 8.934 1.00 57.19 92 THR A C 1
ATOM 709 O O . THR A 1 92 ? -7.403 27.716 8.923 1.00 55.86 92 THR A O 1
ATOM 713 N N . LEU A 1 93 ? -9.476 27.640 8.116 1.00 62.24 93 LEU A N 1
ATOM 714 C CA . LEU A 1 93 ? -9.667 26.686 7.058 1.00 65.54 93 LEU A CA 1
ATOM 715 C C . LEU A 1 93 ? -8.594 25.603 6.944 1.00 67.65 93 LEU A C 1
ATOM 716 O O . LEU A 1 93 ? -7.875 24.949 6.197 1.00 67.90 93 LEU A O 1
ATOM 721 N N . ASP A 1 94 ? -8.677 25.212 8.202 1.00 69.93 94 ASP A N 1
ATOM 722 C CA . ASP A 1 94 ? -8.305 23.989 8.857 1.00 73.13 94 ASP A CA 1
ATOM 723 C C . ASP A 1 94 ? -9.234 23.214 7.827 1.00 75.23 94 ASP A C 1
ATOM 724 O O . ASP A 1 94 ? -8.754 22.440 7.004 1.00 75.25 94 ASP A O 1
ATOM 729 N N . ARG A 1 95 ? -10.497 23.724 7.822 1.00 77.08 95 ARG A N 1
ATOM 730 C CA . ARG A 1 95 ? -11.662 23.245 7.027 1.00 76.32 95 ARG A CA 1
ATOM 731 C C . ARG A 1 95 ? -12.815 24.270 6.799 1.00 72.69 95 ARG A C 1
ATOM 732 O O . ARG A 1 95 ? -13.541 24.383 5.766 1.00 71.33 95 ARG A O 1
ATOM 740 N N . GLY A 1 96 ? -13.020 25.109 7.806 1.00 68.98 96 GLY A N 1
ATOM 741 C CA . GLY A 1 96 ? -13.972 26.230 7.836 1.00 64.62 96 GLY A CA 1
ATOM 742 C C . GLY A 1 96 ? -13.376 27.256 8.822 1.00 60.65 96 GLY A C 1
ATOM 743 O O . GLY A 1 96 ? -12.138 27.288 9.005 1.00 61.11 96 GLY A O 1
ATOM 744 N N . ILE A 1 97 ? -14.242 28.058 9.399 1.00 55.75 97 ILE A N 1
ATOM 745 C CA . ILE A 1 97 ? -13.870 28.990 10.458 1.00 51.08 97 ILE A CA 1
ATOM 746 C C . ILE A 1 97 ? -14.293 28.281 11.773 1.00 50.68 97 ILE A C 1
ATOM 747 O O . ILE A 1 97 ? -15.488 28.247 12.034 1.00 49.75 97 ILE A O 1
ATOM 752 N N . LEU A 1 98 ? -13.370 27.803 12.519 1.00 50.37 98 LEU A N 1
ATOM 7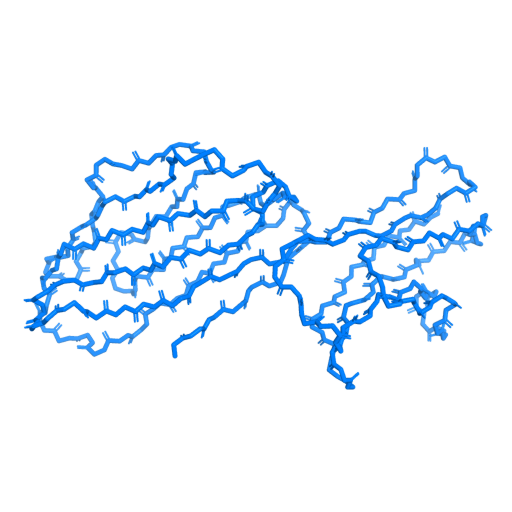53 C CA . LEU A 1 98 ? -13.459 27.229 13.839 1.00 50.95 98 LEU A CA 1
ATOM 754 C C . LEU A 1 98 ? -13.509 28.451 14.766 1.00 51.43 98 LEU A C 1
ATOM 755 O O . LEU A 1 98 ? -12.828 29.441 14.476 1.00 51.71 98 LEU A O 1
ATOM 760 N N . TYR A 1 99 ? -14.197 28.523 15.852 1.00 53.38 99 TYR A N 1
ATOM 761 C CA . TYR A 1 99 ? -14.133 29.776 16.663 1.00 54.66 99 TYR A CA 1
ATOM 762 C C . TYR A 1 99 ? -14.110 29.386 18.142 1.00 54.21 99 TYR A C 1
ATOM 763 O O . TYR A 1 99 ? -14.462 28.258 18.530 1.00 54.76 99 TYR A O 1
ATOM 772 N N . GLN A 1 100 ? -13.724 30.394 18.954 1.00 51.27 100 GLN A N 1
ATOM 773 C CA . GLN A 1 100 ? -13.656 30.251 20.427 1.00 47.16 100 GLN A CA 1
ATOM 774 C C . GLN A 1 100 ? -14.067 31.563 21.083 1.00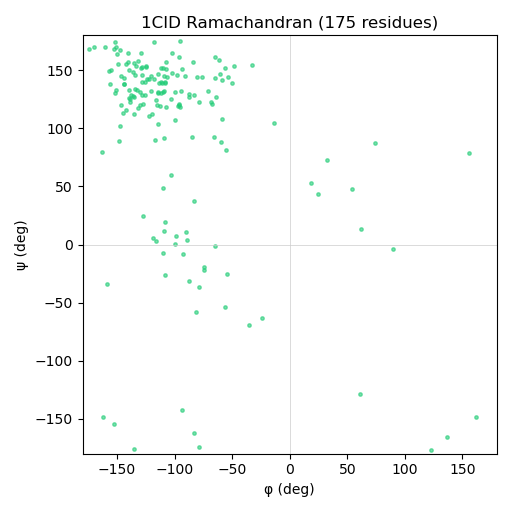 44.26 100 GLN A C 1
ATOM 775 O O . GLN A 1 100 ? -13.666 32.550 20.488 1.00 43.61 100 GLN A O 1
ATOM 781 N N . GLU A 1 101 ? -14.861 31.482 22.157 1.00 42.53 101 GLU A N 1
ATOM 782 C CA . GLU A 1 101 ? -15.134 32.799 22.773 1.00 39.68 101 GLU A CA 1
ATOM 783 C C . GLU A 1 101 ? -14.187 32.820 24.012 1.00 37.41 101 GLU A C 1
ATOM 784 O O . GLU A 1 101 ? -13.856 31.731 24.541 1.00 36.72 101 GLU A O 1
ATOM 790 N N . VAL A 1 102 ? -13.702 34.019 24.377 1.00 33.78 102 VAL A N 1
ATOM 791 C CA . VAL A 1 102 ? -12.716 34.266 25.454 1.00 30.19 102 VAL A CA 1
ATOM 792 C C . VAL A 1 102 ? -13.018 35.502 26.305 1.00 28.95 102 VAL A C 1
ATOM 793 O O . VAL A 1 102 ? -13.300 36.563 25.750 1.00 28.33 102 VAL A O 1
ATOM 797 N N . ASN A 1 103 ? -12.908 35.220 27.628 1.00 27.66 103 ASN A N 1
ATOM 798 C CA . ASN A 1 103 ? -13.246 36.323 28.552 1.00 25.97 103 ASN A CA 1
ATOM 799 C C . ASN A 1 103 ? -12.257 36.511 29.730 1.00 22.78 103 ASN A C 1
ATOM 800 O O . ASN A 1 103 ? -11.621 35.515 30.050 1.00 20.92 103 ASN A O 1
ATOM 805 N N . LEU A 1 104 ? -12.364 37.777 30.146 1.00 19.56 104 LEU A N 1
ATOM 806 C CA . LEU A 1 104 ? -11.496 38.124 31.239 1.00 19.23 104 LEU A CA 1
ATOM 807 C C . LEU A 1 104 ? -12.224 39.058 32.198 1.00 21.01 104 LEU A C 1
ATOM 808 O O . LEU A 1 104 ? -12.493 40.146 31.683 1.00 19.59 104 LEU A O 1
ATOM 813 N N . VAL A 1 105 ? -12.375 38.428 33.417 1.00 22.87 105 VAL A N 1
ATOM 814 C CA . VAL A 1 105 ? -12.990 39.287 34.476 1.00 22.42 105 VAL A CA 1
ATOM 815 C C . VAL A 1 105 ? -11.827 39.564 35.486 1.00 22.11 105 VAL A C 1
ATOM 816 O O . VAL A 1 105 ? -11.227 38.534 35.789 1.00 21.34 105 VAL A O 1
ATOM 820 N N . VAL A 1 106 ? -1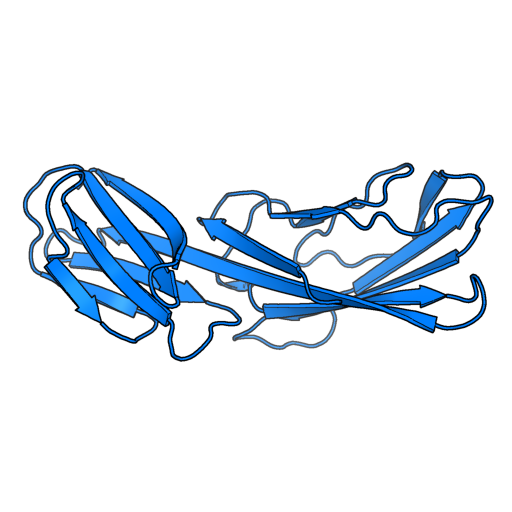1.616 40.819 35.868 1.00 21.82 106 VAL A N 1
ATOM 821 C CA . VAL A 1 106 ? -10.668 41.470 36.736 1.00 20.91 106 VAL A CA 1
ATOM 822 C C . VAL A 1 106 ? -11.211 42.140 38.024 1.00 21.15 106 VAL A C 1
ATOM 823 O O . VAL A 1 106 ? -12.094 42.969 38.035 1.00 21.48 106 VAL A O 1
ATOM 827 N N . MET A 1 107 ? -10.539 41.822 39.123 1.00 22.58 107 MET A N 1
ATOM 828 C CA . MET A 1 107 ? -10.820 42.282 40.479 1.00 23.19 107 MET A CA 1
ATOM 829 C C . MET A 1 107 ? -9.731 43.229 40.979 1.00 23.96 107 MET A C 1
ATOM 830 O O . MET A 1 107 ? -8.551 42.902 40.749 1.00 24.39 107 MET A O 1
ATOM 835 N N . LYS A 1 108 ? -10.211 44.244 41.640 1.00 24.27 108 LYS A N 1
ATOM 836 C CA . LYS A 1 108 ? -9.270 45.225 42.248 1.00 27.57 108 LYS A CA 1
ATOM 837 C C . LYS A 1 108 ? -9.670 45.604 43.699 1.00 27.23 108 LYS A C 1
ATOM 838 O O . LYS A 1 108 ? -10.710 46.289 43.893 1.00 25.83 108 LYS A O 1
ATOM 844 N N . VAL A 1 109 ? -8.833 45.177 44.657 1.00 28.45 109 VAL A N 1
ATOM 845 C CA . VAL A 1 109 ? -9.065 45.423 46.086 1.00 30.08 109 VAL A CA 1
ATOM 846 C C . VAL A 1 109 ? -8.120 46.568 46.514 1.00 32.01 109 VAL A C 1
ATOM 847 O O . VAL A 1 109 ? -6.938 46.315 46.275 1.00 34.06 109 VAL A O 1
ATOM 851 N N . THR A 1 110 ? -8.698 47.591 47.089 1.00 34.43 110 THR A N 1
ATOM 852 C CA . THR A 1 110 ? -8.010 48.719 47.637 1.00 37.41 110 THR A CA 1
ATOM 853 C C . THR A 1 110 ? -8.654 49.249 48.929 1.00 39.05 110 THR A C 1
ATOM 854 O O . THR A 1 110 ? -9.807 49.115 49.260 1.00 37.53 110 THR A O 1
ATOM 858 N N . GLN A 1 111 ? -7.793 49.883 49.669 1.00 43.15 111 GLN A N 1
ATOM 859 C CA . GLN A 1 111 ? -7.876 50.626 50.911 1.00 46.73 111 GLN A CA 1
ATOM 860 C C . GLN A 1 111 ? -7.468 52.057 50.487 1.00 50.13 111 GLN A C 1
ATOM 861 O O . GLN A 1 111 ? -6.272 52.437 50.458 1.00 51.98 111 GLN A O 1
ATOM 867 N N . PRO A 1 112 ? -8.477 52.829 50.101 1.00 51.73 112 PRO A N 1
ATOM 868 C CA . PRO A 1 112 ? -8.278 54.191 49.584 1.00 53.02 112 PRO A CA 1
ATOM 869 C C . PRO A 1 112 ? -7.932 55.314 50.550 1.00 55.23 112 PRO A C 1
ATOM 870 O O . PRO A 1 112 ? -7.414 56.420 50.239 1.00 57.27 112 PRO A O 1
ATOM 874 N N . ASP A 1 113 ? -8.243 55.133 51.798 1.00 56.57 113 ASP A N 1
ATOM 875 C CA . ASP A 1 113 ? -8.019 56.044 52.953 1.00 57.89 113 ASP A CA 1
ATOM 876 C C . ASP A 1 113 ? -8.167 55.079 54.090 1.00 58.87 113 ASP A C 1
ATOM 877 O O . ASP A 1 113 ? -7.824 53.920 53.711 1.00 59.94 113 ASP A O 1
ATOM 882 N N . SER A 1 114 ? -8.632 55.309 55.298 1.00 60.52 114 SER A N 1
ATOM 883 C CA . SER A 1 114 ? -8.744 54.082 56.169 1.00 62.55 114 SER A CA 1
ATOM 884 C C . SER A 1 114 ? -10.152 53.941 56.762 1.00 63.66 114 SER A C 1
ATOM 885 O O . SER A 1 114 ? -10.426 53.328 57.802 1.00 65.09 114 SER A O 1
ATOM 888 N N . ASN A 1 115 ? -11.020 54.564 56.000 1.00 64.08 115 ASN A N 1
ATOM 889 C CA . ASN A 1 115 ? -12.459 54.552 56.238 1.00 63.32 115 ASN A CA 1
ATOM 890 C C . ASN A 1 115 ? -12.891 53.634 55.068 1.00 59.01 115 ASN A C 1
ATOM 891 O O . ASN A 1 115 ? -13.932 52.978 55.242 1.00 60.08 115 ASN A O 1
ATOM 896 N N . THR A 1 116 ? -12.012 53.696 54.054 1.00 52.39 116 THR A N 1
ATOM 897 C CA . THR A 1 116 ? -12.425 52.858 52.939 1.00 48.52 116 THR A CA 1
ATOM 898 C C . THR A 1 116 ? -11.613 51.622 52.699 1.00 46.50 116 THR A C 1
ATOM 899 O O . THR A 1 116 ? -10.402 51.696 52.906 1.00 47.60 116 THR A O 1
ATOM 903 N N . LEU A 1 117 ? -12.261 50.561 52.271 1.00 41.43 117 LEU A N 1
ATOM 904 C CA . LEU A 1 117 ? -11.797 49.249 51.835 1.00 37.93 117 LEU A CA 1
ATOM 905 C C . LEU A 1 117 ? -12.728 49.014 50.587 1.00 35.63 117 LEU A C 1
ATOM 906 O O . LEU A 1 117 ? -13.904 49.122 50.937 1.00 35.73 117 LEU A O 1
ATOM 911 N N . THR A 1 118 ? -12.188 48.796 49.403 1.00 32.74 118 THR A N 1
ATOM 912 C CA . THR A 1 118 ? -13.088 48.650 48.280 1.00 29.23 118 THR A CA 1
ATOM 913 C C . THR A 1 118 ? -12.856 47.415 47.431 1.00 26.38 118 THR A C 1
ATOM 914 O O . THR A 1 118 ? -11.692 46.981 47.387 1.00 29.42 118 THR A O 1
ATOM 918 N N . CYS A 1 119 ? -13.862 46.880 46.785 1.00 20.58 119 CYS A N 1
ATOM 919 C CA . CYS A 1 119 ? -13.469 45.744 45.956 1.00 19.56 119 CYS A CA 1
ATOM 920 C C . CYS A 1 119 ? -14.281 45.964 44.717 1.00 23.47 119 CYS A C 1
ATOM 921 O O . CYS A 1 119 ? -15.445 46.227 45.025 1.00 24.95 119 CYS A O 1
ATOM 924 N N . GLU A 1 120 ? -13.665 46.002 43.529 1.00 25.40 120 GLU A N 1
ATOM 925 C CA . GLU A 1 120 ? -14.470 46.164 42.332 1.00 26.25 120 GLU A CA 1
ATOM 926 C C . GLU A 1 120 ? -13.900 45.167 41.305 1.00 26.10 120 GLU A C 1
ATOM 927 O O . GLU A 1 120 ? -12.710 44.863 41.324 1.00 24.93 120 GLU A O 1
ATOM 933 N N . VAL A 1 121 ? -14.889 44.759 40.533 1.00 26.06 121 VAL A N 1
ATOM 934 C CA . VAL A 1 121 ? -14.630 43.768 39.453 1.00 27.75 121 VAL A CA 1
ATOM 935 C C . VAL A 1 121 ? -15.096 44.297 38.095 1.00 29.03 121 VAL A C 1
ATOM 936 O O . VAL A 1 121 ? -16.043 45.135 38.008 1.00 32.52 121 VAL A O 1
ATOM 940 N N . MET A 1 122 ? -14.528 43.890 36.987 1.00 28.72 122 MET A N 1
ATOM 941 C CA . MET A 1 122 ? -15.015 44.405 35.696 1.00 28.52 122 MET A CA 1
ATOM 942 C C . MET A 1 122 ? -14.956 43.339 34.627 1.00 27.95 122 MET A C 1
ATOM 943 O O . MET A 1 122 ? -13.991 42.564 34.655 1.00 27.72 122 MET A O 1
ATOM 948 N N . GLY A 1 123 ? -15.937 43.350 33.761 1.00 28.13 123 GLY A N 1
ATOM 949 C CA . GLY A 1 123 ? -15.858 42.290 32.703 1.00 30.10 123 GLY A CA 1
ATOM 950 C C . GLY A 1 123 ? -17.156 41.523 32.846 1.00 31.55 123 GLY A C 1
ATOM 951 O O . GLY A 1 123 ? -17.991 41.861 33.696 1.00 32.77 123 GLY A O 1
ATOM 952 N N . PRO A 1 124 ? -17.286 40.491 32.046 1.00 34.04 124 PRO A N 1
ATOM 953 C CA . PRO A 1 124 ? -18.451 39.598 31.971 1.00 37.07 124 PRO A CA 1
ATOM 954 C C . PRO A 1 124 ? -18.865 38.684 33.126 1.00 39.47 124 PRO A C 1
ATOM 955 O O . PRO A 1 124 ? -18.505 37.471 33.308 1.00 40.50 124 PRO A O 1
ATOM 959 N N . THR A 1 125 ? -19.762 39.338 33.895 1.00 40.80 125 THR A N 1
ATOM 960 C CA . THR A 1 125 ? -20.306 38.621 35.073 1.00 42.12 125 THR A CA 1
ATOM 961 C C . THR A 1 125 ? -21.789 38.303 34.961 1.00 43.49 125 THR A C 1
ATOM 962 O O . THR A 1 125 ? -22.487 39.245 34.530 1.00 43.36 125 THR A O 1
ATOM 966 N N . SER A 1 126 ? -22.165 37.110 35.379 1.00 45.18 126 SER A N 1
ATOM 967 C CA . SER A 1 126 ? -23.580 36.709 35.476 1.00 49.51 126 SER A CA 1
ATOM 968 C C . SER A 1 126 ? -24.253 37.577 36.541 1.00 51.23 126 SER A C 1
ATOM 969 O O . SER A 1 126 ? -23.507 38.035 37.407 1.00 51.46 126 SER A O 1
ATOM 972 N N . PRO A 1 127 ? -25.549 37.724 36.617 1.00 54.18 127 PRO A N 1
ATOM 973 C CA . PRO A 1 127 ? -26.300 38.460 37.659 1.00 54.48 127 PRO A CA 1
ATOM 974 C C . PRO A 1 127 ? -26.693 37.587 38.867 1.00 53.61 127 PRO A C 1
ATOM 975 O O . PRO A 1 127 ? -27.428 37.976 39.792 1.00 52.38 127 PRO A O 1
ATOM 979 N N . LYS A 1 128 ? -26.259 36.349 38.881 1.00 54.15 128 LYS A N 1
ATOM 980 C CA . LYS A 1 128 ? -26.310 35.368 39.973 1.00 56.16 128 LYS A CA 1
ATOM 981 C C . LYS A 1 128 ? -24.799 35.248 40.377 1.00 55.73 128 LYS A C 1
ATOM 982 O O . LYS A 1 128 ? -24.091 34.207 40.457 1.00 56.74 128 LYS A O 1
ATOM 988 N N . MET A 1 129 ? -24.207 36.433 40.552 1.00 53.44 129 MET A N 1
ATOM 989 C CA . MET A 1 129 ? -22.802 36.718 40.903 1.00 51.07 129 MET A CA 1
ATOM 990 C C . MET A 1 129 ? -22.806 37.883 41.936 1.00 48.30 129 MET A C 1
ATOM 991 O O . MET A 1 129 ? -23.443 38.922 41.608 1.00 51.01 129 MET A O 1
ATOM 996 N N . ARG A 1 130 ? -22.154 37.605 43.085 1.00 40.10 130 ARG A N 1
ATOM 997 C CA . ARG A 1 130 ? -22.141 38.679 44.097 1.00 32.87 130 ARG A CA 1
ATOM 998 C C . ARG A 1 130 ? -20.723 38.849 44.596 1.00 28.07 130 ARG A C 1
ATOM 999 O O . ARG A 1 130 ? -20.011 37.873 44.384 1.00 29.73 130 ARG A O 1
ATOM 1007 N N . LEU A 1 131 ? -20.465 39.991 45.127 1.00 22.86 131 LEU A N 1
ATOM 1008 C CA . LEU A 1 131 ? -19.157 40.338 45.664 1.00 20.89 131 LEU A CA 1
ATOM 1009 C C . LEU A 1 131 ? -19.286 40.334 47.209 1.00 20.90 131 LEU A C 1
ATOM 1010 O O . LEU A 1 131 ? -20.328 40.697 47.795 1.00 20.83 131 LEU A O 1
ATOM 1015 N N . ILE A 1 132 ? -18.197 39.889 47.778 1.00 18.51 132 ILE A N 1
ATOM 1016 C CA . ILE A 1 132 ? -18.132 39.668 49.207 1.00 17.97 132 ILE A CA 1
ATOM 1017 C C . ILE A 1 132 ? -16.820 40.140 49.778 1.00 18.29 132 ILE A C 1
ATOM 1018 O O . ILE A 1 132 ? -15.773 39.704 49.296 1.00 19.01 132 ILE A O 1
ATOM 1023 N N . LEU A 1 133 ? -16.890 40.940 50.801 1.00 18.83 133 LEU A N 1
ATOM 1024 C CA . LEU A 1 133 ? -15.753 41.462 51.577 1.00 18.36 133 LEU A CA 1
ATOM 1025 C C . LEU A 1 133 ? -15.938 40.768 52.940 1.00 21.17 133 LEU A C 1
ATOM 1026 O O . LEU A 1 133 ? -17.001 40.857 53.526 1.00 22.26 133 LEU A O 1
ATOM 1031 N N . LYS A 1 134 ? -15.053 39.976 53.435 1.00 23.02 134 LYS A N 1
ATOM 1032 C CA . LYS A 1 134 ? -14.921 39.170 54.590 1.00 24.11 134 LYS A CA 1
ATOM 1033 C C . LYS A 1 134 ? -13.586 39.445 55.299 1.00 29.09 134 LYS A C 1
ATOM 1034 O O . LYS A 1 134 ? -12.652 40.014 54.716 1.00 31.25 134 LYS A O 1
ATOM 1040 N N . GLN A 1 135 ? -13.532 38.971 56.538 1.00 32.90 135 GLN A N 1
ATOM 1041 C CA . GLN A 1 135 ? -12.254 39.181 57.293 1.00 34.64 135 GLN A CA 1
ATOM 1042 C C . GLN A 1 135 ? -11.481 37.916 56.963 1.00 34.45 135 GLN A C 1
ATOM 1043 O O . GLN A 1 135 ? -12.228 36.926 56.865 1.00 32.51 135 GLN A O 1
ATOM 1049 N N . GLU A 1 136 ? -10.188 37.894 56.811 1.00 36.54 136 GLU A N 1
ATOM 1050 C CA . GLU A 1 136 ? -9.528 36.693 56.429 1.00 40.33 136 GLU A CA 1
ATOM 1051 C C . GLU A 1 136 ? -10.229 35.386 56.754 1.00 43.41 136 GLU A C 1
ATOM 1052 O O . GLU A 1 136 ? -10.466 34.735 55.672 1.00 47.91 136 GLU A O 1
ATOM 1058 N N . ASN A 1 137 ? -10.481 34.992 57.984 1.00 44.02 137 ASN A N 1
ATOM 1059 C CA . ASN A 1 137 ? -11.090 33.612 58.094 1.00 45.82 137 ASN A CA 1
ATOM 1060 C C . ASN A 1 137 ? -12.497 33.422 58.651 1.00 46.46 137 ASN A C 1
ATOM 1061 O O . ASN A 1 137 ? -13.036 32.332 58.904 1.00 47.07 137 ASN A O 1
ATOM 1066 N N . GLN A 1 138 ? -13.119 34.512 58.942 1.00 45.34 138 GLN A N 1
ATOM 1067 C CA . GLN A 1 138 ? -14.403 34.827 59.494 1.00 44.00 138 GLN A CA 1
ATOM 1068 C C . GLN A 1 138 ? -15.443 34.795 58.384 1.00 44.64 138 GLN A C 1
ATOM 1069 O O . GLN A 1 138 ? -15.192 34.127 57.371 1.00 45.18 138 GLN A O 1
ATOM 1075 N N . GLU A 1 139 ? -16.591 35.391 58.585 1.00 44.20 139 GLU A N 1
ATOM 1076 C CA . GLU A 1 139 ? -17.763 35.366 57.737 1.00 42.27 139 GLU A CA 1
ATOM 1077 C C . GLU A 1 139 ? -18.040 36.555 56.884 1.00 41.27 139 GLU A C 1
ATOM 1078 O O . GLU A 1 139 ? -17.384 37.602 57.114 1.00 44.65 139 GLU A O 1
ATOM 1084 N N . ALA A 1 140 ? -18.905 36.456 55.906 1.00 37.41 140 ALA A N 1
ATOM 1085 C CA . ALA A 1 140 ? -19.021 37.619 54.998 1.00 32.75 140 ALA A CA 1
ATOM 1086 C C . ALA A 1 140 ? -19.519 38.792 55.730 1.00 31.87 140 ALA A C 1
ATOM 1087 O O . ALA A 1 140 ? -20.606 38.666 56.274 1.00 32.33 140 ALA A O 1
ATOM 1089 N N . ARG A 1 141 ? -18.875 39.895 55.681 1.00 32.20 141 ARG A N 1
ATOM 1090 C CA . ARG A 1 141 ? -19.369 41.169 56.316 1.00 30.38 141 ARG A CA 1
ATOM 1091 C C . ARG A 1 141 ? -20.369 41.797 55.381 1.00 28.14 141 ARG A C 1
ATOM 1092 O O . ARG A 1 141 ? -21.534 41.891 55.750 1.00 31.81 141 ARG A O 1
ATOM 1100 N N . VAL A 1 142 ? -20.084 42.124 54.166 1.00 27.31 142 VAL A N 1
ATOM 1101 C CA . VAL A 1 142 ? -20.868 42.625 53.046 1.00 26.02 142 VAL A CA 1
ATOM 1102 C C . VAL A 1 142 ? -21.023 41.540 51.983 1.00 24.07 142 VAL A C 1
ATOM 1103 O O . VAL A 1 142 ? -19.982 40.916 51.772 1.00 23.13 142 VAL A O 1
ATOM 1107 N N . SER A 1 143 ? -22.128 41.350 51.361 1.00 24.46 143 SER A N 1
ATOM 1108 C CA . SER A 1 143 ? -22.316 40.355 50.283 1.00 25.71 143 SER A CA 1
ATOM 1109 C C . SER A 1 143 ? -23.362 41.112 49.477 1.00 29.10 143 SER A C 1
ATOM 1110 O O . SER A 1 143 ? -24.538 41.048 49.729 1.00 29.89 143 SER A O 1
ATOM 1113 N N . ARG A 1 144 ? -22.870 41.916 48.581 1.00 35.25 144 ARG A N 1
ATOM 1114 C CA . ARG A 1 144 ? -23.794 42.734 47.731 1.00 39.79 144 ARG A CA 1
ATOM 1115 C C . ARG A 1 144 ? -23.751 42.107 46.337 1.00 40.69 144 ARG A C 1
ATOM 1116 O O . ARG A 1 144 ? -22.753 41.484 45.896 1.00 40.84 144 ARG A O 1
ATOM 1124 N N . GLN A 1 145 ? -24.871 42.291 45.692 1.00 42.08 145 GLN A N 1
ATOM 1125 C CA . GLN A 1 145 ? -24.977 41.761 44.308 1.00 44.38 145 GLN A CA 1
ATOM 1126 C C . GLN A 1 145 ? -24.846 42.841 43.230 1.00 44.33 145 GLN A C 1
ATOM 1127 O O . GLN A 1 145 ? -25.674 43.141 42.352 1.00 46.72 145 GLN A O 1
ATOM 1133 N N . GLU A 1 146 ? -23.705 43.463 43.275 1.00 42.87 146 GLU A N 1
ATOM 1134 C CA . GLU A 1 146 ? -23.141 44.526 42.528 1.00 42.55 146 GLU A CA 1
ATOM 1135 C C . GLU A 1 146 ? -21.696 44.247 42.125 1.00 41.44 146 GLU A C 1
ATOM 1136 O O . GLU A 1 146 ? -21.153 43.136 42.283 1.00 40.62 146 GLU A O 1
ATOM 1142 N N . LYS A 1 147 ? -21.157 45.309 41.497 1.00 39.76 147 LYS A N 1
ATOM 1143 C CA . LYS A 1 147 ? -19.811 45.183 40.918 1.00 38.43 147 LYS A CA 1
ATOM 1144 C C . LYS A 1 147 ? -18.806 45.999 41.692 1.00 37.74 147 LYS A C 1
ATOM 1145 O O . LYS A 1 147 ? -17.587 45.887 41.425 1.00 37.55 147 LYS A O 1
ATOM 1151 N N . VAL A 1 148 ? -19.302 46.781 42.626 1.00 36.65 148 VAL A N 1
ATOM 1152 C CA . VAL A 1 148 ? -18.324 47.422 43.498 1.00 36.39 148 VAL A CA 1
ATOM 1153 C C . VAL A 1 148 ? -18.943 47.501 44.898 1.00 36.29 148 VAL A C 1
ATOM 1154 O O . VAL A 1 148 ? -19.962 48.199 45.043 1.00 38.06 148 VAL A O 1
ATOM 1158 N N . ILE A 1 149 ? -18.364 46.753 45.849 1.00 34.65 149 ILE A N 1
ATOM 1159 C CA . ILE A 1 149 ? -18.847 46.873 47.221 1.00 33.59 149 ILE A CA 1
ATOM 1160 C C . ILE A 1 149 ? -17.799 47.629 48.027 1.00 35.72 149 ILE A C 1
ATOM 1161 O O . ILE A 1 149 ? -16.672 47.532 47.588 1.00 37.33 149 ILE A O 1
ATOM 1166 N N . GLN A 1 150 ? -18.233 48.225 49.095 1.00 38.61 150 GLN A N 1
ATOM 1167 C CA . GLN A 1 150 ? -17.348 49.076 49.918 1.00 42.16 150 GLN A CA 1
ATOM 1168 C C . GLN A 1 150 ? -17.510 48.734 51.378 1.00 43.19 150 GLN A C 1
ATOM 1169 O O . GLN A 1 150 ? -18.605 48.235 51.649 1.00 44.66 150 GLN A O 1
ATOM 1175 N N . VAL A 1 151 ? -16.543 48.931 52.247 1.00 44.06 151 VAL A N 1
ATOM 1176 C CA . VAL A 1 151 ? -16.634 48.665 53.680 1.00 43.69 151 VAL A CA 1
ATOM 1177 C C . VAL A 1 151 ? -15.996 49.876 54.411 1.00 44.93 151 VAL A C 1
ATOM 1178 O O . VAL A 1 151 ? -14.882 50.329 54.228 1.00 44.43 151 VAL A O 1
ATOM 1182 N N . GLN A 1 152 ? -16.898 50.276 55.293 1.00 47.78 152 GLN A N 1
ATOM 1183 C CA . GLN A 1 152 ? -16.647 51.391 56.209 1.00 49.23 152 GLN A CA 1
ATOM 1184 C C . GLN A 1 152 ? -15.854 50.915 57.440 1.00 47.37 152 GLN A C 1
ATOM 1185 O O . GLN A 1 152 ? -16.081 49.918 58.181 1.00 45.64 152 GLN A O 1
ATOM 1191 N N . ALA A 1 153 ? -14.823 51.752 57.530 1.00 45.46 153 ALA A N 1
ATOM 1192 C CA . ALA A 1 153 ? -13.785 51.662 58.536 1.00 45.07 153 ALA A CA 1
ATOM 1193 C C . ALA A 1 153 ? -13.507 50.217 58.940 1.00 43.36 153 ALA A C 1
ATOM 1194 O O . ALA A 1 153 ? -13.823 49.756 60.049 1.00 46.32 153 ALA A O 1
ATOM 1196 N N . PRO A 1 154 ? -12.867 49.521 58.045 1.00 39.68 154 PRO A N 1
ATOM 1197 C CA . PRO A 1 154 ? -12.493 48.145 58.302 1.00 38.35 154 PRO A CA 1
ATOM 1198 C C . PRO A 1 154 ? -11.600 47.971 59.515 1.00 37.68 154 PRO A C 1
ATOM 1199 O O . PRO A 1 154 ? -10.685 48.781 59.730 1.00 38.50 154 PRO A O 1
ATOM 1203 N N . GLU A 1 155 ? -11.823 46.929 60.263 1.00 35.85 155 GLU A N 1
ATOM 1204 C CA . GLU A 1 155 ? -10.981 46.564 61.366 1.00 36.63 155 GLU A CA 1
ATOM 1205 C C . GLU A 1 155 ? -9.652 46.216 60.762 1.00 37.88 155 GLU A C 1
ATOM 1206 O O . GLU A 1 155 ? -9.652 45.634 59.691 1.00 40.88 155 GLU A O 1
ATOM 1212 N N . ALA A 1 156 ? -8.507 46.497 61.315 1.00 38.49 156 ALA A N 1
ATOM 1213 C CA . ALA A 1 156 ? -7.190 46.131 60.822 1.00 35.34 156 ALA A CA 1
ATOM 1214 C C . ALA A 1 156 ? -7.198 44.608 60.671 1.00 36.22 156 ALA A C 1
ATOM 1215 O O . ALA A 1 156 ? -7.948 44.022 61.482 1.00 37.32 156 ALA A O 1
ATOM 1217 N N . GLY A 1 157 ? -6.367 44.117 59.729 1.00 37.31 157 GLY A N 1
ATOM 1218 C CA . GLY A 1 157 ? -6.289 42.631 59.485 1.00 35.59 157 GLY A CA 1
ATOM 1219 C C . GLY A 1 157 ? -6.258 42.162 58.020 1.00 33.39 157 GLY A C 1
ATOM 1220 O O . GLY A 1 157 ? -6.039 43.001 57.108 1.00 35.82 157 GLY A O 1
ATOM 1221 N N . VAL A 1 158 ? -6.474 40.882 57.740 1.00 30.14 158 VAL A N 1
ATOM 1222 C CA . VAL A 1 158 ? -6.400 40.442 56.355 1.00 26.44 158 VAL A CA 1
ATOM 1223 C C . VAL A 1 158 ? -7.830 40.495 55.931 1.00 26.44 158 VAL A C 1
ATOM 1224 O O . VAL A 1 158 ? -8.499 39.697 56.587 1.00 24.49 158 VAL A O 1
ATOM 1228 N N . TRP A 1 159 ? -8.172 41.290 54.973 1.00 27.08 159 TRP A N 1
ATOM 1229 C CA . TRP A 1 159 ? -9.591 41.140 54.544 1.00 26.47 159 TRP A CA 1
ATOM 1230 C C . TRP A 1 159 ? -9.607 40.212 53.327 1.00 24.07 159 TRP A C 1
ATOM 1231 O O . TRP A 1 159 ? -8.534 40.157 52.716 1.00 24.61 159 TRP A O 1
ATOM 1242 N N . GLN A 1 160 ? -10.671 39.615 52.934 1.00 20.67 160 GLN A N 1
ATOM 1243 C CA . GLN A 1 160 ? -10.448 38.861 51.664 1.00 20.84 160 GLN A CA 1
ATOM 1244 C C . GLN A 1 160 ? -11.482 39.365 50.704 1.00 21.79 160 GLN A C 1
ATOM 1245 O O . GLN A 1 160 ? -12.490 39.886 51.252 1.00 23.16 160 GLN A O 1
ATOM 1251 N N . CYS A 1 161 ? -11.351 39.359 49.378 1.00 21.61 161 CYS A N 1
ATOM 1252 C CA . CYS A 1 161 ? -12.540 39.805 48.585 1.00 21.58 161 CYS A CA 1
ATOM 1253 C C . CYS A 1 161 ? -12.948 38.639 47.682 1.00 20.98 161 CYS A C 1
ATOM 1254 O O . CYS A 1 161 ? -12.054 37.999 47.066 1.00 23.89 161 CYS A O 1
ATOM 1257 N N . LEU A 1 162 ? -14.216 38.245 47.599 1.00 21.95 162 LEU A N 1
ATOM 1258 C CA . LEU A 1 162 ? -14.496 37.091 46.709 1.00 21.88 162 LEU A CA 1
ATOM 1259 C C . LEU A 1 162 ? -15.617 37.414 45.740 1.00 21.18 162 LEU A C 1
ATOM 1260 O O . LEU A 1 162 ? -16.454 38.211 46.152 1.00 21.12 162 LEU A O 1
ATOM 1265 N N . LEU A 1 163 ? -15.559 36.746 44.618 1.00 22.61 163 LEU A N 1
ATOM 1266 C CA . LEU A 1 163 ? -16.519 36.759 43.490 1.00 23.10 163 LEU A CA 1
ATOM 1267 C C . LEU A 1 163 ? -17.083 35.303 43.479 1.00 25.01 163 LEU A C 1
ATOM 1268 O O . LEU A 1 163 ? -16.308 34.325 43.328 1.00 25.50 163 LEU A O 1
ATOM 1273 N N . SER A 1 164 ? -18.379 35.332 43.653 1.00 24.60 164 SER A N 1
ATOM 1274 C CA . SER A 1 164 ? -19.028 34.026 43.676 1.00 30.36 164 SER A CA 1
ATOM 1275 C C . SER A 1 164 ? -20.272 34.087 42.813 1.00 34.47 164 SER A C 1
ATOM 1276 O O . SER A 1 164 ? -20.919 35.133 42.732 1.00 34.87 164 SER A O 1
ATOM 1279 N N . GLU A 1 165 ? -20.523 32.947 42.197 1.00 40.11 165 GLU A N 1
ATOM 1280 C CA . GLU A 1 165 ? -21.725 32.593 41.408 1.00 45.78 165 GLU A CA 1
ATOM 1281 C C . GLU A 1 165 ? -22.191 31.240 42.044 1.00 47.90 165 GLU A C 1
ATOM 1282 O O . GLU A 1 165 ? -21.411 30.273 42.193 1.00 47.14 165 GLU A O 1
ATOM 1288 N N . GLY A 1 166 ? -23.436 31.371 42.518 1.00 48.77 166 GLY A N 1
ATOM 1289 C CA . GLY A 1 166 ? -24.040 30.269 43.266 1.00 52.70 166 GLY A CA 1
ATOM 1290 C C . GLY A 1 166 ? -23.190 29.999 44.511 1.00 54.84 166 GLY A C 1
ATOM 1291 O O . GLY A 1 166 ? -22.947 30.971 45.269 1.00 56.78 166 GLY A O 1
ATOM 1292 N N . GLU A 1 167 ? -22.814 28.747 44.722 1.00 56.38 167 GLU A N 1
ATOM 1293 C CA . GLU A 1 167 ? -21.967 28.414 45.887 1.00 58.31 167 GLU A CA 1
ATOM 1294 C C . GLU A 1 167 ? -20.519 28.327 45.375 1.00 56.70 167 GLU A C 1
ATOM 1295 O O . GLU A 1 167 ? -19.575 27.930 46.083 1.00 56.50 167 GLU A O 1
ATOM 1301 N N . GLU A 1 168 ? -20.438 28.722 44.100 1.00 54.45 168 GLU A N 1
ATOM 1302 C CA . GLU A 1 168 ? -19.157 28.720 43.369 1.00 50.20 168 GLU A CA 1
ATOM 1303 C C . GLU A 1 168 ? -18.499 30.110 43.393 1.00 44.18 168 GLU A C 1
ATOM 1304 O O . GLU A 1 168 ? -18.857 31.240 43.059 1.00 41.30 168 GLU A O 1
ATOM 1310 N N . VAL A 1 169 ? -17.324 29.840 43.984 1.00 38.28 169 VAL A N 1
ATOM 1311 C CA . VAL A 1 169 ? -16.485 31.037 44.177 1.00 35.96 169 VAL A CA 1
ATOM 1312 C C . VAL A 1 169 ? -15.565 30.959 42.948 1.00 33.21 169 VAL A C 1
ATOM 1313 O O . VAL A 1 169 ? -14.896 29.929 42.933 1.00 31.85 169 VAL A O 1
ATOM 1317 N N . LYS A 1 170 ? -15.719 32.025 42.197 1.00 29.33 170 LYS A N 1
ATOM 1318 C CA . LYS A 1 170 ? -14.924 32.111 40.992 1.00 24.92 170 LYS A CA 1
ATOM 1319 C C . LYS A 1 170 ? -13.553 32.540 41.298 1.00 23.20 170 LYS A C 1
ATOM 1320 O O . LYS A 1 170 ? -12.566 32.172 40.657 1.00 25.83 170 LYS A O 1
ATOM 1326 N N . MET A 1 171 ? -13.407 33.429 42.251 1.00 22.56 171 MET A N 1
ATOM 1327 C CA . MET A 1 171 ? -12.068 33.954 42.673 1.00 20.63 171 MET A CA 1
ATOM 1328 C C . MET A 1 171 ? -12.150 34.787 43.965 1.00 20.60 171 MET A C 1
ATOM 1329 O O . MET A 1 171 ? -13.303 35.087 44.338 1.00 19.26 171 MET A O 1
ATOM 1334 N N . ASP A 1 172 ? -10.934 35.044 44.424 1.00 21.06 172 ASP A N 1
ATOM 1335 C CA . ASP A 1 172 ? -10.707 35.841 45.637 1.00 22.53 172 ASP A CA 1
ATOM 1336 C C . ASP A 1 172 ? -9.377 36.603 45.576 1.00 20.75 172 ASP A C 1
ATOM 1337 O O . ASP A 1 172 ? -8.471 36.276 44.863 1.00 22.84 172 ASP A O 1
ATOM 1342 N N . SER A 1 173 ? -9.231 37.554 46.421 1.00 20.59 173 SER A N 1
ATOM 1343 C CA . SER A 1 173 ? -8.047 38.373 46.552 1.00 22.96 173 SER A CA 1
ATOM 1344 C C . SER A 1 173 ? -7.964 38.968 47.972 1.00 24.83 173 SER A C 1
ATOM 1345 O O . SER A 1 173 ? -9.037 39.381 48.504 1.00 25.78 173 SER A O 1
ATOM 1348 N N . LYS A 1 174 ? -6.782 38.993 48.609 1.00 23.44 174 LYS A N 1
ATOM 1349 C CA . LYS A 1 174 ? -6.510 39.492 49.904 1.00 22.46 174 LYS A CA 1
ATOM 1350 C C . LYS A 1 174 ? -5.636 40.757 49.840 1.00 23.53 174 LYS A C 1
ATOM 1351 O O . LYS A 1 174 ? -4.768 40.984 49.014 1.00 22.15 174 LYS A O 1
ATOM 1357 N N . ILE A 1 175 ? -5.924 41.459 50.895 1.00 26.06 175 ILE A N 1
ATOM 1358 C CA . ILE A 1 175 ? -5.369 42.704 51.360 1.00 25.56 175 ILE A CA 1
ATOM 1359 C C . ILE A 1 175 ? -5.300 42.725 52.917 1.00 26.88 175 ILE A C 1
ATOM 1360 O O . ILE A 1 175 ? -6.161 42.286 53.740 1.00 25.95 175 ILE A O 1
ATOM 1365 N N . GLN A 1 176 ? -4.128 43.262 53.270 1.00 25.45 176 GLN A N 1
ATOM 1366 C CA . GLN A 1 176 ? -3.775 43.539 54.663 1.00 26.11 176 GLN A CA 1
ATOM 1367 C C . GLN A 1 176 ? -4.158 45.038 54.782 1.00 27.05 176 GLN A C 1
ATOM 1368 O O . GLN A 1 176 ? -3.648 45.997 54.101 1.00 26.09 176 GLN A O 1
ATOM 1374 N N . VAL A 1 177 ? -5.086 45.258 55.702 1.00 27.61 177 VAL A N 1
ATOM 1375 C CA . VAL A 1 177 ? -5.525 46.650 56.016 1.00 26.48 177 VAL A CA 1
ATOM 1376 C C . VAL A 1 177 ? -4.694 47.017 57.257 1.00 25.31 177 VAL A C 1
ATOM 1377 O O . VAL A 1 177 ? -4.757 48.244 57.037 1.00 26.91 177 VAL A O 1
#

Solvent-accessible surface area: 9382 Å² total; per-residue (Å²): 118,76,50,54,13,53,49,26,64,51,81,42,0,107,3,57,0,95,49,92,79,38,163,42,70,20,124,2,48,0,98,4,83,17,57,152,72,80,95,68,111,10,65,4,45,1,12,9,102,106,75,71,2,33,66,75,159,22,32,81,99,5,140,9,85,22,27,126,76,37,65,4,31,1,40,0,46,136,2,26,23,120,30,0,5,26,4,56,0,37,2,43,130,18,164,34,123,49,117,23,56,0,16,0,0,0,0,78,25,41,56,76,84,83,87,21,0,21,0,51,2,35,0,54,38,40,120,133,15,88,0,20,0,38,23,62,147,114,140,48,119,21,48,103,109,94,72,72,0,75,8,102,52,14,80,86,30,49,0,26,0,20,4,7,35,59,181,93,72,46,21,66,17,110,34,146,45

Radius of gyration: 18.82 Å; Cα contacts (8 Å, |Δi|>4): 469; chains: 1; bounding box: 32×39×54 Å

B-factor: mean 44.45, std 18.07, range [3.31, 100.1]

Sequence (177 aa):
TSITAYKSEGESAEFSFPLNLGEESLQGELRWKAEKAPSSQSWITFSLKNQKVSVQKSTSNPKFQLSETLPLTLQIPQVSLQFAGSGNLTLTLDRGILYQEVNLVVMKVTQPDSNTLTCEVMGPTSPKMRLILKQENQEARVSRQEKVIQVQAPEAGVWQCLLSEGEEVKMDSKIQV